Protein AF-A0A0B4CLJ1-F1 (afdb_monomer_lite)

Structure (mmCIF, N/CA/C/O backbone):
data_AF-A0A0B4CLJ1-F1
#
_entry.id   AF-A0A0B4CLJ1-F1
#
loop_
_atom_site.group_PDB
_atom_site.id
_atom_site.type_symbol
_atom_site.label_atom_id
_atom_site.label_alt_id
_atom_site.label_comp_id
_atom_site.label_asym_id
_atom_site.label_entity_id
_atom_site.label_seq_id
_atom_site.pdbx_PDB_ins_code
_atom_site.Cartn_x
_atom_site.Cartn_y
_atom_site.Cartn_z
_atom_site.occupancy
_atom_site.B_iso_or_equiv
_atom_site.auth_seq_id
_atom_site.auth_comp_id
_atom_site.auth_asym_id
_atom_site.auth_atom_id
_atom_site.pdbx_PDB_model_num
ATOM 1 N N . MET A 1 1 ? -60.769 -20.841 9.795 1.00 42.25 1 MET A N 1
ATOM 2 C CA . MET A 1 1 ? -59.474 -21.548 9.851 1.00 42.25 1 MET A CA 1
ATOM 3 C C . MET A 1 1 ? -58.736 -21.307 8.543 1.00 42.25 1 MET A C 1
ATOM 5 O O . MET A 1 1 ? -59.134 -21.869 7.535 1.00 42.25 1 MET A O 1
ATOM 9 N N . ASN A 1 2 ? -57.764 -20.391 8.544 1.00 30.62 2 ASN A N 1
ATOM 10 C CA . ASN A 1 2 ? -56.508 -20.487 7.789 1.00 30.62 2 ASN A CA 1
ATOM 11 C C . ASN A 1 2 ? -55.666 -19.238 8.074 1.00 30.62 2 ASN A C 1
ATOM 13 O O . ASN A 1 2 ? -55.914 -18.166 7.531 1.00 30.62 2 ASN A O 1
ATOM 17 N N . ILE A 1 3 ? -54.691 -19.409 8.963 1.00 37.88 3 ILE A N 1
ATOM 18 C CA . ILE A 1 3 ? -53.563 -18.502 9.153 1.00 37.88 3 ILE A CA 1
ATOM 19 C C . ILE A 1 3 ? -52.561 -18.890 8.064 1.00 37.88 3 ILE A C 1
ATOM 21 O O . ILE A 1 3 ? -52.074 -20.020 8.059 1.00 37.88 3 ILE A O 1
ATOM 25 N N . ARG A 1 4 ? -52.295 -17.998 7.107 1.00 36.19 4 ARG A N 1
ATOM 26 C CA . ARG A 1 4 ? -51.156 -18.145 6.194 1.00 36.19 4 ARG A CA 1
ATOM 27 C C . ARG A 1 4 ? -50.000 -17.335 6.759 1.00 36.19 4 ARG A C 1
ATOM 29 O O . ARG A 1 4 ? -50.113 -16.127 6.921 1.00 36.19 4 ARG A O 1
ATOM 36 N N . HIS A 1 5 ? -48.938 -18.064 7.082 1.00 38.47 5 HIS A N 1
ATOM 37 C CA . HIS A 1 5 ? -47.652 -17.572 7.544 1.00 38.47 5 HIS A CA 1
ATOM 38 C C . HIS A 1 5 ? -47.049 -16.556 6.569 1.00 38.47 5 HIS A C 1
ATOM 40 O O . HIS A 1 5 ? -46.831 -16.862 5.397 1.00 38.47 5 HIS A O 1
ATOM 46 N N . GLU A 1 6 ? -46.728 -15.381 7.099 1.00 42.75 6 GLU A N 1
ATOM 47 C CA . GLU A 1 6 ? -45.672 -14.519 6.588 1.00 42.75 6 GLU A CA 1
ATOM 48 C C . GLU A 1 6 ? -44.332 -15.237 6.782 1.00 42.75 6 GLU A C 1
ATOM 50 O O . GLU A 1 6 ? -44.010 -15.688 7.881 1.00 42.75 6 GLU A O 1
ATOM 55 N N . ASN A 1 7 ? -43.552 -15.366 5.714 1.00 45.66 7 ASN A N 1
ATOM 56 C CA . ASN A 1 7 ? -42.135 -15.683 5.820 1.00 45.66 7 ASN A CA 1
ATOM 57 C C . ASN A 1 7 ? -41.410 -14.934 4.700 1.00 45.66 7 ASN A C 1
ATOM 59 O O . ASN A 1 7 ? -41.215 -15.447 3.600 1.00 45.66 7 ASN A O 1
ATOM 63 N N . ALA A 1 8 ? -41.098 -13.667 4.963 1.00 43.38 8 ALA A N 1
ATOM 64 C CA . ALA A 1 8 ? -40.286 -12.835 4.093 1.00 43.38 8 ALA A CA 1
ATOM 65 C C . ALA A 1 8 ? -39.327 -12.004 4.954 1.00 43.38 8 ALA A C 1
ATOM 67 O O . ALA A 1 8 ? -39.757 -11.162 5.736 1.00 43.38 8 ALA A O 1
ATOM 68 N N . GLY A 1 9 ? -38.023 -12.231 4.774 1.00 45.97 9 GLY A N 1
ATOM 69 C CA . GLY A 1 9 ? -37.024 -11.185 4.988 1.00 45.97 9 GLY A CA 1
ATOM 70 C C . GLY A 1 9 ? -36.327 -11.108 6.347 1.00 45.97 9 GLY A C 1
ATOM 71 O O . GLY A 1 9 ? -36.054 -10.002 6.799 1.00 45.97 9 GLY A O 1
ATOM 72 N N . PHE A 1 10 ? -35.949 -12.228 6.969 1.00 42.19 10 PHE A N 1
ATOM 73 C CA . PHE A 1 10 ? -34.826 -12.220 7.920 1.00 42.19 10 PHE A CA 1
ATOM 74 C C . PHE A 1 10 ? -33.551 -12.642 7.180 1.00 42.19 10 PHE A C 1
ATOM 76 O O . PHE A 1 10 ? -33.045 -13.749 7.341 1.00 42.19 10 PHE A O 1
ATOM 83 N N . VAL A 1 11 ? -33.074 -11.776 6.281 1.00 56.59 11 VAL A N 1
ATOM 84 C CA . VAL A 1 11 ? -31.670 -11.840 5.863 1.00 56.59 11 VAL A CA 1
ATOM 85 C C . VAL A 1 11 ? -30.864 -11.460 7.098 1.00 56.59 11 VAL A C 1
ATOM 87 O O . VAL A 1 11 ? -31.115 -10.413 7.700 1.00 56.59 11 VAL A O 1
ATOM 90 N N . ASP A 1 12 ? -29.973 -12.354 7.512 1.00 62.38 12 ASP A N 1
ATOM 91 C CA . ASP A 1 12 ? -29.203 -12.225 8.739 1.00 62.38 12 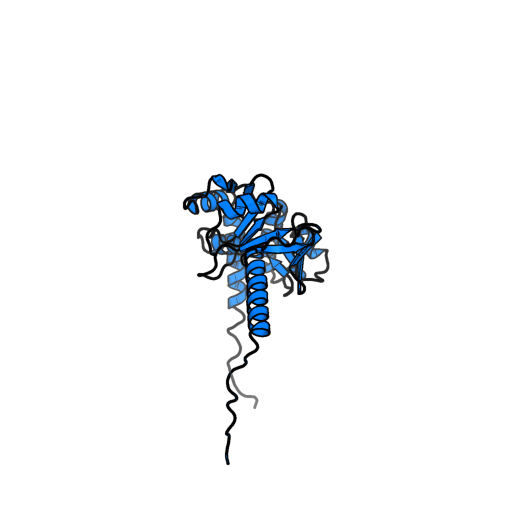ASP A CA 1
ATOM 92 C C . ASP A 1 12 ? -28.313 -10.973 8.688 1.00 62.38 12 ASP A C 1
ATOM 94 O O . ASP A 1 12 ? -27.270 -10.941 8.033 1.00 62.38 12 ASP A O 1
ATOM 98 N N . LYS A 1 13 ? -28.761 -9.898 9.347 1.00 61.56 13 LYS A N 1
ATOM 99 C CA . LYS A 1 13 ? -28.085 -8.589 9.342 1.00 61.56 13 LYS A CA 1
ATOM 100 C C . LYS A 1 13 ? -26.653 -8.681 9.872 1.00 61.56 13 LYS A C 1
ATOM 102 O O . LYS A 1 13 ? -25.814 -7.876 9.481 1.00 61.56 13 LYS A O 1
ATOM 107 N N . THR A 1 14 ? -26.377 -9.657 10.736 1.00 66.81 14 THR A N 1
ATOM 108 C CA . THR A 1 14 ? -25.046 -9.948 11.276 1.00 66.81 14 THR A CA 1
ATOM 109 C C . THR A 1 14 ? -24.092 -10.492 10.219 1.00 66.81 14 THR A C 1
ATOM 111 O O . THR A 1 14 ? -22.989 -9.963 10.096 1.00 66.81 14 THR A O 1
ATOM 114 N N . ALA A 1 15 ? -24.514 -11.462 9.405 1.00 64.38 15 ALA A N 1
ATOM 115 C CA . ALA A 1 15 ? -23.715 -11.953 8.282 1.00 64.38 15 ALA A CA 1
ATOM 116 C C . ALA A 1 15 ? -23.425 -10.842 7.257 1.00 64.38 15 ALA A C 1
ATOM 118 O O . ALA A 1 15 ? -22.280 -10.636 6.864 1.00 64.38 15 ALA A O 1
ATOM 119 N N . GLN A 1 16 ? -24.436 -10.044 6.899 1.00 63.09 16 GLN A N 1
ATOM 120 C CA . GLN A 1 16 ? -24.262 -8.941 5.948 1.00 63.09 16 GLN A CA 1
ATOM 121 C C . GLN A 1 16 ? -23.332 -7.835 6.481 1.00 63.09 16 GLN A C 1
ATOM 123 O O . GLN A 1 16 ? -22.539 -7.271 5.724 1.00 63.09 16 GLN A O 1
ATOM 128 N N . ALA A 1 17 ? -23.405 -7.528 7.780 1.00 67.44 17 ALA A N 1
ATOM 129 C CA . ALA A 1 17 ? -22.489 -6.591 8.422 1.00 67.44 17 ALA A CA 1
ATOM 130 C C . ALA A 1 17 ? -21.047 -7.130 8.438 1.00 67.44 17 ALA A C 1
ATOM 132 O O . ALA A 1 17 ? -20.122 -6.372 8.138 1.00 67.44 17 ALA A O 1
ATOM 133 N N . SER A 1 18 ? -20.855 -8.429 8.705 1.00 74.19 18 SER A N 1
ATOM 134 C CA . SER A 1 18 ? -19.539 -9.086 8.664 1.00 74.19 18 SER A CA 1
ATOM 135 C C . SER A 1 18 ? -18.910 -9.009 7.273 1.00 74.19 18 SER A C 1
ATOM 137 O O . SER A 1 18 ? -17.807 -8.481 7.133 1.00 74.19 18 SER A O 1
ATOM 139 N N . ASP A 1 19 ? -19.652 -9.403 6.234 1.00 78.12 19 ASP A N 1
ATOM 140 C CA . ASP A 1 19 ? -19.199 -9.343 4.839 1.00 78.12 19 ASP A CA 1
ATOM 141 C C . ASP A 1 19 ? -18.822 -7.914 4.420 1.00 78.12 19 ASP A C 1
ATOM 143 O O . ASP A 1 19 ? -17.828 -7.686 3.728 1.00 78.12 19 ASP A O 1
ATOM 147 N N . SER A 1 20 ? -19.611 -6.921 4.845 1.00 80.56 20 SER A N 1
ATOM 148 C CA . SER A 1 20 ? -19.338 -5.514 4.535 1.00 80.56 20 SER A CA 1
ATOM 149 C C . SER A 1 20 ? -18.060 -5.001 5.206 1.00 80.56 20 SER A C 1
ATOM 151 O O . SER A 1 20 ? -17.314 -4.225 4.603 1.00 80.56 20 SER A O 1
ATOM 153 N N . ARG A 1 21 ? -17.771 -5.471 6.425 1.00 81.06 21 ARG A N 1
ATOM 154 C CA . ARG A 1 21 ? -16.561 -5.125 7.172 1.00 81.06 21 ARG A CA 1
ATOM 155 C C . ARG A 1 21 ? -15.333 -5.799 6.575 1.00 81.06 21 ARG A C 1
ATOM 157 O O . ARG A 1 21 ? -14.329 -5.128 6.368 1.00 81.06 21 ARG A O 1
ATOM 164 N N . GLU A 1 22 ? -15.414 -7.083 6.246 1.00 82.25 22 GLU A N 1
ATOM 165 C CA . GLU A 1 22 ? -14.315 -7.821 5.615 1.00 82.25 22 GLU A CA 1
ATOM 166 C C . GLU A 1 22 ? -13.926 -7.220 4.265 1.00 82.25 22 GLU A C 1
ATOM 168 O O . GLU A 1 22 ? -12.743 -6.990 4.018 1.00 82.25 22 GLU A O 1
ATOM 173 N N . ARG A 1 23 ? -14.909 -6.869 3.427 1.00 83.69 23 ARG A N 1
ATOM 174 C CA . ARG A 1 23 ? -14.654 -6.165 2.161 1.00 83.69 23 ARG A CA 1
ATOM 175 C C . ARG A 1 23 ? -13.977 -4.820 2.379 1.00 83.69 23 ARG A C 1
ATOM 177 O O . ARG A 1 23 ? -13.071 -4.468 1.629 1.00 83.69 23 ARG A O 1
ATOM 184 N N . ARG A 1 24 ? -14.397 -4.073 3.404 1.00 84.56 24 ARG A N 1
ATOM 185 C CA . ARG A 1 24 ? -13.776 -2.790 3.747 1.00 84.56 24 ARG A CA 1
ATOM 186 C C . ARG A 1 24 ? -12.323 -2.971 4.176 1.00 84.56 24 ARG A C 1
ATOM 188 O O . ARG A 1 24 ? -11.473 -2.237 3.690 1.00 84.56 24 ARG A O 1
ATOM 195 N N . VAL A 1 25 ? -12.039 -3.956 5.029 1.00 86.19 25 VAL A N 1
ATOM 196 C CA . VAL A 1 25 ? -10.670 -4.278 5.459 1.00 86.19 25 VAL A CA 1
ATOM 197 C C . VAL A 1 25 ? -9.808 -4.658 4.259 1.00 86.19 25 VAL A C 1
ATOM 199 O O . VAL A 1 25 ? -8.759 -4.056 4.062 1.00 86.19 25 VAL A O 1
ATOM 202 N N . SER A 1 26 ? -10.272 -5.588 3.420 1.00 85.69 26 SER A N 1
ATOM 203 C CA . SER A 1 26 ? -9.550 -6.004 2.214 1.00 85.69 26 SER A CA 1
ATOM 204 C C . SER A 1 26 ? -9.267 -4.825 1.280 1.00 85.69 26 SER A C 1
ATOM 206 O O . SER A 1 26 ? -8.130 -4.643 0.847 1.00 85.69 26 SER A O 1
ATOM 208 N N . SER A 1 27 ? -10.272 -3.981 1.024 1.00 88.00 27 SER A N 1
ATOM 209 C CA . SER A 1 27 ? -10.116 -2.793 0.182 1.00 88.00 27 SER A CA 1
ATOM 210 C C . SER A 1 27 ? -9.131 -1.792 0.781 1.00 88.00 27 SER A C 1
ATOM 212 O O . SER A 1 27 ? -8.309 -1.253 0.047 1.00 88.00 27 SER A O 1
ATOM 214 N N . ALA A 1 28 ? -9.193 -1.546 2.093 1.00 89.69 28 ALA A N 1
ATOM 215 C CA . ALA A 1 28 ? -8.301 -0.609 2.767 1.00 89.69 28 ALA A CA 1
ATOM 216 C C . ALA A 1 28 ? -6.850 -1.105 2.745 1.00 89.69 28 ALA A C 1
ATOM 218 O O . ALA A 1 28 ? -5.948 -0.340 2.420 1.00 89.69 28 ALA A O 1
ATOM 219 N N . VAL A 1 29 ? -6.630 -2.393 3.015 1.00 87.56 29 VAL A N 1
ATOM 220 C CA . VAL A 1 29 ? -5.312 -3.034 2.928 1.00 87.56 29 VAL A CA 1
ATOM 221 C C . VAL A 1 29 ? -4.753 -2.951 1.516 1.00 87.56 29 VAL A C 1
ATOM 223 O O . VAL A 1 29 ? -3.616 -2.527 1.334 1.00 87.56 29 VAL A O 1
ATOM 226 N N . PHE A 1 30 ? -5.543 -3.332 0.510 1.00 88.62 30 PHE A N 1
ATOM 227 C CA . PHE A 1 30 ? -5.100 -3.310 -0.880 1.00 88.62 30 PHE A CA 1
ATOM 228 C C . PHE A 1 30 ? -4.756 -1.889 -1.332 1.00 88.62 30 PHE A C 1
ATOM 230 O O . PHE A 1 30 ? -3.694 -1.660 -1.914 1.00 88.62 30 PHE A O 1
ATOM 237 N N . GLN A 1 31 ? -5.626 -0.924 -1.023 1.00 91.50 31 GLN A N 1
ATOM 238 C CA . GLN A 1 31 ? -5.400 0.481 -1.339 1.00 91.50 31 GLN A CA 1
ATOM 239 C C . GLN A 1 31 ? -4.175 1.034 -0.619 1.00 91.50 31 GLN A C 1
ATOM 241 O O . GLN A 1 31 ? -3.388 1.761 -1.220 1.00 91.50 31 GLN A O 1
ATOM 246 N N . TRP A 1 32 ? -3.978 0.685 0.649 1.00 90.12 32 TRP A N 1
ATOM 247 C CA . TRP A 1 32 ? -2.795 1.105 1.382 1.00 90.12 32 TRP A CA 1
ATOM 248 C C . TRP A 1 32 ? -1.518 0.496 0.792 1.00 90.12 32 TRP A C 1
ATOM 250 O O . TRP A 1 32 ? -0.571 1.225 0.498 1.00 90.12 32 TRP A O 1
ATOM 260 N N . ALA A 1 33 ? -1.505 -0.810 0.524 1.00 87.75 33 ALA A N 1
ATOM 261 C CA . ALA A 1 33 ? -0.341 -1.510 -0.010 1.00 87.75 33 ALA A CA 1
ATOM 262 C C . ALA A 1 33 ? 0.058 -1.002 -1.404 1.00 87.75 33 ALA A C 1
ATOM 264 O O . ALA A 1 33 ? 1.232 -0.742 -1.664 1.00 87.75 33 ALA A O 1
ATOM 265 N N . THR A 1 34 ? -0.912 -0.794 -2.296 1.00 86.25 34 THR A N 1
ATOM 266 C CA . THR A 1 34 ? -0.652 -0.468 -3.713 1.00 86.25 34 THR A CA 1
ATOM 267 C C . THR A 1 34 ? -0.730 1.026 -4.034 1.00 86.25 34 THR A C 1
ATOM 269 O O . THR A 1 34 ? -0.150 1.474 -5.020 1.00 86.25 34 THR A O 1
ATOM 272 N N . GLY A 1 35 ? -1.452 1.803 -3.225 1.00 87.06 35 GLY A N 1
ATOM 273 C CA . GLY A 1 35 ? -1.817 3.192 -3.514 1.00 87.06 35 GLY A CA 1
ATOM 274 C C . GLY A 1 35 ? -2.947 3.339 -4.541 1.00 87.06 35 GLY A C 1
ATOM 275 O O . GLY A 1 35 ? -3.357 4.464 -4.842 1.00 87.06 35 GLY A O 1
ATOM 276 N N . ILE A 1 36 ? -3.479 2.230 -5.066 1.00 86.56 36 ILE A N 1
ATOM 277 C CA . ILE A 1 36 ? -4.616 2.218 -5.990 1.00 86.56 36 ILE A CA 1
ATOM 278 C C . ILE A 1 36 ? -5.905 2.336 -5.183 1.00 86.56 36 ILE A C 1
ATOM 280 O O . ILE A 1 36 ? -6.197 1.492 -4.340 1.00 86.56 36 ILE A O 1
ATOM 284 N N . ALA A 1 37 ? -6.708 3.356 -5.478 1.00 86.50 37 ALA A N 1
ATOM 285 C CA . ALA A 1 37 ? -8.002 3.555 -4.840 1.00 86.50 37 ALA A CA 1
ATOM 286 C C . ALA A 1 37 ? -9.154 3.477 -5.847 1.00 86.50 37 ALA A C 1
ATOM 288 O O . ALA A 1 37 ? -9.023 3.962 -6.975 1.00 86.50 37 ALA A O 1
ATOM 289 N N . PRO A 1 38 ? -10.315 2.938 -5.437 1.00 79.81 38 PRO A N 1
ATOM 290 C CA . PRO A 1 38 ? -11.572 3.185 -6.128 1.00 79.81 38 PRO A CA 1
ATOM 291 C C . PRO A 1 38 ? -11.863 4.689 -6.206 1.00 79.81 38 PRO A C 1
ATOM 293 O O . PRO A 1 38 ? -11.587 5.425 -5.263 1.00 79.81 38 PRO A O 1
ATOM 296 N N . ALA A 1 39 ? -12.516 5.139 -7.280 1.00 73.94 39 ALA A N 1
ATOM 297 C CA . ALA A 1 39 ? -12.808 6.561 -7.506 1.00 73.94 39 ALA A CA 1
ATOM 298 C C . ALA A 1 39 ? -13.614 7.247 -6.379 1.00 73.94 39 ALA A C 1
ATOM 300 O O . ALA A 1 39 ? -13.577 8.467 -6.257 1.00 73.94 39 ALA A O 1
ATOM 301 N N . SER A 1 40 ? -14.358 6.482 -5.574 1.00 74.31 40 SER A N 1
ATOM 302 C CA . SER A 1 40 ? -15.174 6.984 -4.461 1.00 74.31 40 SER A CA 1
ATOM 303 C C . SER A 1 40 ? -14.588 6.699 -3.075 1.00 74.31 40 SER A C 1
ATOM 305 O O . SER A 1 40 ? -15.274 6.929 -2.080 1.00 74.31 40 SER A O 1
ATOM 307 N N . ALA A 1 41 ? -13.390 6.120 -2.987 1.00 81.62 41 ALA A N 1
ATOM 308 C CA . ALA A 1 41 ? -12.767 5.811 -1.707 1.00 81.62 41 ALA A CA 1
ATOM 309 C C . ALA A 1 41 ? -12.031 7.039 -1.156 1.00 81.62 41 ALA A C 1
ATOM 311 O O . ALA A 1 41 ? -11.354 7.751 -1.898 1.00 81.62 41 ALA A O 1
ATOM 312 N N . GLY A 1 42 ? -12.144 7.267 0.156 1.00 87.31 42 GLY A N 1
ATOM 313 C CA . GLY A 1 42 ? -11.236 8.170 0.859 1.00 87.31 42 GLY A CA 1
ATOM 314 C C . GLY A 1 42 ? -9.829 7.579 0.943 1.00 87.31 42 GLY A C 1
ATOM 315 O O . GLY A 1 42 ? -9.558 6.488 0.437 1.00 87.31 42 GLY A O 1
ATOM 316 N N . ARG A 1 43 ? -8.910 8.291 1.589 1.00 89.81 43 ARG A N 1
ATOM 317 C CA . ARG A 1 43 ? -7.517 7.857 1.736 1.00 89.81 43 ARG A CA 1
ATOM 318 C C . ARG A 1 43 ? -7.418 6.724 2.748 1.00 89.81 43 ARG A C 1
ATOM 320 O O . ARG A 1 43 ? -8.221 6.652 3.675 1.00 89.81 43 ARG A O 1
ATOM 327 N N . VAL A 1 44 ? -6.381 5.898 2.629 1.00 92.31 44 VAL A N 1
ATOM 328 C CA . VAL A 1 44 ? -5.991 4.992 3.718 1.00 92.31 44 VAL A CA 1
ATOM 329 C C . VAL A 1 44 ? -4.732 5.509 4.398 1.00 92.31 44 VAL A C 1
ATOM 331 O O . VAL A 1 44 ? -3.687 5.660 3.768 1.00 92.31 44 VAL A O 1
ATOM 334 N N . VAL A 1 45 ? -4.838 5.800 5.687 1.00 91.69 45 VAL A N 1
ATOM 335 C CA . VAL A 1 45 ? -3.777 6.392 6.496 1.00 91.69 45 VAL A CA 1
ATOM 336 C C . VAL A 1 45 ? -3.258 5.344 7.474 1.00 91.69 45 VAL A C 1
ATOM 338 O O . VAL A 1 45 ? -3.979 4.940 8.381 1.00 91.69 45 VAL A O 1
ATOM 341 N N . LEU A 1 46 ? -2.016 4.899 7.304 1.00 92.19 46 LEU A N 1
ATOM 342 C CA . LEU A 1 46 ? -1.327 4.088 8.304 1.00 92.19 46 LEU A CA 1
ATOM 343 C C . LEU A 1 46 ? -0.715 5.002 9.361 1.00 92.19 46 LEU A C 1
ATOM 345 O O . LEU A 1 46 ? 0.154 5.814 9.059 1.00 92.19 46 LEU A O 1
ATOM 349 N N . CYS A 1 47 ? -1.142 4.854 10.603 1.00 91.50 47 CYS A N 1
ATOM 350 C CA . CYS A 1 47 ? -0.534 5.509 11.748 1.00 91.50 47 CYS A CA 1
ATOM 351 C C . CYS A 1 47 ? 0.494 4.544 12.341 1.00 91.50 47 CYS A C 1
ATOM 353 O O . CYS A 1 47 ? 0.113 3.498 12.853 1.00 91.50 47 CYS A O 1
ATOM 355 N N . ALA A 1 48 ? 1.786 4.875 12.279 1.00 86.31 48 ALA A N 1
ATOM 356 C CA . ALA A 1 48 ? 2.847 4.015 12.813 1.00 86.31 48 ALA A CA 1
ATOM 357 C C . ALA A 1 48 ? 2.718 3.814 14.333 1.00 86.31 48 ALA A C 1
ATOM 359 O O . ALA A 1 48 ? 3.153 2.806 14.879 1.00 86.31 48 ALA A O 1
ATOM 360 N N . THR A 1 49 ? 2.088 4.771 15.016 1.00 84.81 49 THR A N 1
ATOM 361 C CA . THR A 1 49 ? 1.774 4.707 16.443 1.00 84.81 49 THR A CA 1
ATOM 362 C C . THR A 1 49 ? 0.350 5.188 16.707 1.00 84.81 49 THR A C 1
ATOM 364 O O . THR A 1 49 ? -0.295 5.807 15.859 1.00 84.81 49 THR A O 1
ATOM 367 N N . GLN A 1 50 ? -0.132 4.941 17.924 1.00 82.31 50 GLN A N 1
ATOM 368 C CA . GLN A 1 50 ? -1.396 5.498 18.412 1.00 82.31 50 GLN A CA 1
ATOM 369 C C . GLN A 1 50 ? -1.382 7.031 18.470 1.00 82.31 50 GLN A C 1
ATOM 371 O O . GLN A 1 50 ? -2.383 7.659 18.136 1.00 82.31 50 GLN A O 1
ATOM 376 N N . ASP A 1 51 ? -0.247 7.652 18.795 1.00 81.75 51 ASP A N 1
ATOM 377 C CA . ASP A 1 51 ? -0.121 9.117 18.767 1.00 81.75 51 ASP A CA 1
ATOM 378 C C . ASP A 1 51 ? -0.325 9.665 17.345 1.00 81.75 51 ASP A C 1
ATOM 380 O O . ASP A 1 51 ? -0.994 10.683 17.146 1.00 81.75 51 ASP A O 1
ATOM 384 N N . GLY A 1 52 ? 0.130 8.914 16.337 1.00 83.00 52 GLY A N 1
ATOM 385 C CA . GLY A 1 52 ? -0.128 9.202 14.929 1.00 83.00 52 GLY A CA 1
ATOM 386 C C . GLY A 1 52 ? -1.617 9.211 14.555 1.00 83.00 52 GLY A C 1
ATOM 387 O O . GLY A 1 52 ? -1.993 9.916 13.618 1.00 83.00 52 GLY A O 1
ATOM 388 N N . LEU A 1 53 ? -2.491 8.494 15.281 1.00 84.94 53 LEU A N 1
ATOM 389 C CA . LEU A 1 53 ? -3.943 8.536 15.049 1.00 84.94 53 LEU A CA 1
ATOM 390 C C . LEU A 1 53 ? -4.528 9.899 15.417 1.00 84.94 53 LEU A C 1
ATOM 392 O O . LEU A 1 53 ? -5.393 10.392 14.697 1.00 84.94 53 LEU A O 1
ATOM 396 N N . THR A 1 54 ? -4.053 10.527 16.493 1.00 83.50 54 THR A N 1
ATOM 397 C CA . THR A 1 54 ? -4.517 11.866 16.888 1.00 83.50 54 THR A CA 1
ATOM 398 C C . THR A 1 54 ? -4.256 12.861 15.759 1.00 83.50 54 THR A C 1
ATOM 400 O O . THR A 1 54 ? -5.177 13.525 15.288 1.00 83.50 54 THR A O 1
ATOM 403 N N . HIS A 1 55 ? -3.033 12.857 15.231 1.00 81.81 55 HIS A N 1
ATOM 404 C CA . HIS A 1 55 ? -2.648 13.662 14.072 1.00 81.81 55 HIS A CA 1
ATOM 405 C C . HIS A 1 55 ? -3.420 13.291 12.797 1.00 81.81 55 HIS A C 1
ATOM 407 O O . HIS A 1 55 ? -3.829 14.161 12.029 1.00 81.81 55 HIS A O 1
ATOM 413 N N . GLY A 1 56 ? -3.656 11.998 12.567 1.00 78.31 56 GLY A N 1
ATOM 414 C CA . GLY A 1 56 ? -4.423 11.516 11.421 1.00 78.31 56 GLY A CA 1
ATOM 415 C C . GLY A 1 56 ? -5.884 11.963 11.447 1.00 78.31 56 GLY A C 1
ATOM 416 O O . GLY A 1 56 ? -6.423 12.345 10.412 1.00 78.31 56 GLY A O 1
ATOM 417 N N . LEU A 1 57 ? -6.523 11.963 12.617 1.00 81.38 57 LEU A N 1
ATOM 418 C CA . LEU A 1 57 ? -7.909 12.408 12.773 1.00 81.38 57 LEU A CA 1
ATOM 419 C C . LEU A 1 57 ? -8.064 13.922 12.576 1.00 81.38 57 LEU A C 1
ATOM 421 O O . LEU A 1 57 ? -9.111 14.346 12.097 1.00 81.38 57 LEU A O 1
ATOM 425 N N . GLU A 1 58 ? -7.039 14.719 12.886 1.00 76.44 58 GLU A N 1
ATOM 426 C CA . GLU A 1 58 ? -7.003 16.161 12.590 1.00 76.44 58 GLU A CA 1
ATOM 427 C C . GLU A 1 58 ? -6.882 16.450 11.082 1.00 76.44 58 GLU A C 1
ATOM 429 O O . GLU A 1 58 ? -7.415 17.444 10.591 1.00 76.44 58 GLU A O 1
ATOM 434 N N . LEU A 1 59 ? -6.204 15.569 10.338 1.00 71.62 59 LEU A N 1
ATOM 435 C CA . LEU A 1 59 ? -6.056 15.628 8.877 1.00 71.62 59 LEU A CA 1
ATOM 436 C C . LEU A 1 59 ? -7.285 15.073 8.128 1.00 71.62 59 LEU A C 1
ATOM 438 O O . LEU A 1 59 ? -7.540 15.420 6.968 1.00 71.62 59 LEU A O 1
ATOM 442 N N . GLY A 1 60 ? -7.958 14.109 8.753 1.00 67.19 60 GLY A N 1
ATOM 443 C CA . GLY A 1 60 ? -8.891 13.194 8.118 1.00 67.19 60 GLY A CA 1
ATOM 444 C C . GLY A 1 60 ? -10.174 13.855 7.641 1.00 67.19 60 GLY A C 1
ATOM 445 O O . GLY A 1 60 ? -10.821 14.598 8.373 1.00 67.19 60 GLY A O 1
ATOM 446 N N . ASN A 1 61 ? -10.593 13.513 6.427 1.00 72.44 61 ASN A N 1
ATOM 447 C CA . ASN A 1 61 ? -11.979 13.709 6.019 1.00 72.44 61 ASN A CA 1
ATOM 448 C C . ASN A 1 61 ? -12.838 12.528 6.524 1.00 72.44 61 ASN A C 1
ATOM 450 O O . ASN A 1 61 ? -12.324 11.480 6.925 1.00 72.44 61 ASN A O 1
ATOM 454 N N . ASP A 1 62 ? -14.164 12.660 6.480 1.00 79.38 62 ASP A N 1
ATOM 455 C CA . ASP A 1 62 ? -15.076 11.612 6.967 1.00 79.38 62 ASP A CA 1
ATOM 456 C C . ASP A 1 62 ? -15.056 10.309 6.158 1.00 79.38 62 ASP A C 1
ATOM 458 O O . ASP A 1 62 ? -15.625 9.307 6.590 1.00 79.38 62 ASP A O 1
ATOM 462 N N . THR A 1 63 ? -14.359 10.298 5.022 1.00 84.31 63 THR A N 1
ATOM 463 C CA . THR A 1 63 ? -14.219 9.132 4.146 1.00 84.31 63 THR A CA 1
ATOM 464 C C . THR A 1 63 ? -12.888 8.396 4.299 1.00 84.31 63 THR A C 1
ATOM 466 O O . THR A 1 63 ? -12.754 7.291 3.773 1.00 84.31 63 THR A O 1
ATOM 469 N N . ASP A 1 64 ? -11.911 8.972 5.007 1.00 88.56 64 ASP A N 1
ATOM 470 C CA . ASP A 1 64 ? -10.600 8.357 5.205 1.00 88.56 64 ASP A CA 1
ATOM 471 C C . ASP A 1 64 ? -10.689 7.173 6.175 1.00 88.56 64 ASP A C 1
ATOM 473 O O . ASP A 1 64 ? -11.428 7.200 7.160 1.00 88.56 64 ASP A O 1
ATOM 477 N N . THR A 1 65 ? -9.903 6.135 5.901 1.00 91.38 65 THR A N 1
ATOM 478 C CA . THR A 1 65 ? -9.751 4.953 6.753 1.00 91.38 65 THR A CA 1
ATOM 479 C C . THR A 1 65 ? -8.373 4.955 7.402 1.00 91.38 65 THR A C 1
ATOM 481 O O . THR A 1 65 ? -7.376 5.224 6.739 1.00 91.38 65 THR A O 1
ATOM 484 N N . PHE A 1 66 ? -8.301 4.622 8.687 1.00 91.38 66 PHE A N 1
ATOM 485 C CA . PHE A 1 66 ? -7.067 4.618 9.468 1.00 91.38 66 PHE A CA 1
ATOM 486 C C . PHE A 1 66 ? -6.665 3.189 9.819 1.00 91.38 66 PHE A C 1
ATOM 488 O O . PHE A 1 66 ? -7.496 2.434 10.317 1.00 91.38 66 PHE A O 1
ATOM 495 N N . LEU A 1 67 ? -5.407 2.824 9.586 1.00 92.12 67 LEU A N 1
ATOM 496 C CA . LEU A 1 67 ? -4.788 1.604 10.104 1.00 92.12 67 LEU A CA 1
ATOM 497 C C . LEU A 1 67 ? -3.939 1.993 11.316 1.00 92.12 67 LEU A C 1
ATOM 499 O O . LEU A 1 67 ? -3.076 2.860 11.190 1.00 92.12 67 LEU A O 1
ATOM 503 N N . VAL A 1 68 ? -4.184 1.393 12.481 1.00 91.62 68 VAL A N 1
ATOM 504 C CA . VAL A 1 68 ? -3.530 1.800 13.738 1.00 91.62 68 VAL A CA 1
ATOM 505 C C . VAL A 1 68 ? -3.128 0.572 14.565 1.00 91.62 68 VAL A C 1
ATOM 507 O O . VAL A 1 68 ? -3.933 -0.353 14.670 1.00 91.62 68 VAL A O 1
ATOM 510 N N . PRO A 1 69 ? -1.940 0.541 15.195 1.00 90.69 69 PRO A N 1
ATOM 511 C CA . PRO A 1 69 ? -1.542 -0.558 16.067 1.00 90.69 69 PRO A CA 1
ATOM 512 C C . PRO A 1 69 ? -2.554 -0.797 17.190 1.00 90.69 69 PRO A C 1
ATOM 514 O O . PRO A 1 69 ? -3.032 0.147 17.805 1.00 90.69 69 PRO A O 1
ATOM 517 N N . SER A 1 70 ? -2.882 -2.042 17.495 1.00 87.25 70 SER A N 1
ATOM 518 C CA . SER A 1 70 ? -3.757 -2.429 18.599 1.00 87.25 70 SER A CA 1
ATOM 519 C C . SER A 1 70 ? -3.086 -2.132 19.944 1.00 87.25 70 SER A C 1
ATOM 521 O O . SER A 1 70 ? -1.896 -2.386 20.128 1.00 87.25 70 SER A O 1
ATOM 523 N N . LEU A 1 71 ? -3.841 -1.599 20.908 1.00 72.00 71 LEU A N 1
ATOM 524 C CA . LEU A 1 71 ? -3.371 -1.462 22.288 1.00 72.00 71 LEU A CA 1
ATOM 525 C C . LEU A 1 71 ? -3.824 -2.685 23.080 1.00 72.00 71 LEU A C 1
ATOM 527 O O . LEU A 1 71 ? -5.022 -2.861 23.294 1.00 72.00 71 LEU A O 1
ATOM 531 N N . ALA A 1 72 ? -2.868 -3.478 23.565 1.00 59.78 72 ALA A N 1
ATOM 532 C CA . ALA A 1 72 ? -3.140 -4.679 24.356 1.00 59.78 72 ALA A CA 1
ATOM 533 C C . ALA A 1 72 ? -3.980 -4.414 25.630 1.00 59.78 72 ALA A C 1
ATOM 535 O O . ALA A 1 72 ? -4.657 -5.324 26.094 1.00 59.78 72 ALA A O 1
ATOM 536 N N . ASP A 1 73 ? -3.995 -3.174 26.146 1.00 54.19 73 ASP A N 1
ATOM 537 C CA . ASP A 1 73 ? -4.583 -2.827 27.452 1.00 54.19 73 ASP A CA 1
ATOM 538 C C . ASP A 1 73 ? -5.518 -1.599 27.449 1.00 54.19 73 ASP A C 1
ATOM 540 O O . ASP A 1 73 ? -5.860 -1.070 28.511 1.00 54.19 73 ASP A O 1
ATOM 544 N N . SER A 1 74 ? -5.953 -1.104 26.285 1.00 51.44 74 SER A N 1
ATOM 545 C CA . SER A 1 74 ? -6.874 0.041 26.278 1.00 51.44 74 SER A CA 1
ATOM 546 C C . SER A 1 74 ? -8.299 -0.424 26.608 1.00 51.44 74 SER A C 1
ATOM 548 O O . SER A 1 74 ? -8.802 -1.339 25.944 1.00 51.44 74 SER A O 1
ATOM 550 N N . PRO A 1 75 ? -8.990 0.172 27.606 1.00 46.19 75 PRO A N 1
ATOM 551 C CA . PRO A 1 75 ? -10.405 -0.112 27.819 1.00 46.19 75 PRO A CA 1
ATOM 552 C C . PRO A 1 75 ? -11.151 0.163 26.517 1.00 46.19 75 PRO A C 1
ATOM 554 O O . PRO A 1 75 ? -10.738 1.051 25.773 1.00 46.19 75 PRO A O 1
ATOM 557 N N . ALA A 1 76 ? -12.225 -0.596 26.261 1.00 50.25 76 ALA A N 1
ATOM 558 C CA . ALA A 1 76 ? -13.050 -0.561 25.051 1.00 50.25 76 ALA A CA 1
ATOM 559 C C . ALA A 1 76 ? -13.600 0.847 24.751 1.00 50.25 76 ALA A C 1
ATOM 561 O O . ALA A 1 76 ? -14.778 1.153 24.926 1.00 50.25 76 ALA A O 1
ATOM 562 N N . THR A 1 77 ? -12.718 1.724 24.304 1.00 53.91 77 THR A N 1
ATOM 563 C CA . THR A 1 77 ? -13.026 3.020 23.748 1.00 53.91 77 THR A CA 1
ATOM 564 C C . THR A 1 77 ? -13.649 2.691 22.412 1.00 53.91 77 THR A C 1
ATOM 566 O O . THR A 1 77 ? -13.103 1.897 21.647 1.00 53.91 77 THR A O 1
ATOM 569 N N . THR A 1 78 ? -14.845 3.215 22.166 1.00 59.59 78 THR A N 1
ATOM 570 C CA . THR A 1 78 ? -15.534 2.985 20.899 1.00 59.59 78 THR A CA 1
ATOM 571 C C . THR A 1 78 ? -14.692 3.613 19.796 1.00 59.59 78 THR A C 1
ATOM 573 O O . THR A 1 78 ? -14.725 4.824 19.591 1.00 59.59 78 THR A O 1
ATOM 576 N N . VAL A 1 79 ? -13.876 2.792 19.140 1.00 67.44 79 VAL A N 1
ATOM 577 C CA . VAL A 1 79 ? -13.046 3.219 18.023 1.00 67.44 79 VAL A CA 1
ATOM 578 C C . VAL A 1 79 ? -13.990 3.486 16.844 1.00 67.44 79 VAL A C 1
ATOM 580 O O . VAL A 1 79 ? -14.878 2.663 16.596 1.00 67.44 79 VAL A O 1
ATOM 583 N N . PRO A 1 80 ? -13.878 4.627 16.140 1.00 75.50 80 PRO A N 1
ATOM 584 C CA . PRO A 1 80 ? -14.739 4.906 14.995 1.00 75.50 80 PRO A CA 1
ATOM 585 C C . PRO A 1 80 ? -14.687 3.784 13.947 1.00 75.50 80 PRO A C 1
ATOM 587 O O . PRO A 1 80 ? -13.633 3.203 13.721 1.00 75.50 80 PRO A O 1
ATOM 590 N N . ASP A 1 81 ? -15.791 3.541 13.232 1.00 79.81 81 ASP A N 1
ATOM 591 C CA . ASP A 1 81 ? -15.908 2.486 12.195 1.00 79.81 81 ASP A CA 1
ATOM 592 C C . ASP A 1 81 ? -14.927 2.657 11.009 1.00 79.81 81 ASP A C 1
ATOM 594 O O . ASP A 1 81 ? -14.742 1.765 10.180 1.00 79.81 81 ASP A O 1
ATOM 598 N N . ARG A 1 82 ? -14.284 3.827 10.922 1.00 85.56 82 ARG A N 1
ATOM 599 C CA . ARG A 1 82 ? -13.224 4.151 9.959 1.00 85.56 82 ARG A CA 1
ATOM 600 C C . ARG A 1 82 ? -11.812 3.810 10.444 1.00 85.56 82 ARG A C 1
ATOM 602 O O . ARG A 1 82 ? -10.857 4.042 9.717 1.00 85.56 82 ARG A O 1
ATOM 609 N N . VAL A 1 83 ? -11.657 3.307 11.664 1.00 89.25 83 VAL A N 1
ATOM 610 C CA . VAL A 1 83 ? -10.365 2.919 12.232 1.00 89.25 83 VAL A CA 1
ATOM 611 C C . VAL A 1 83 ? -10.305 1.400 12.307 1.00 89.25 83 VAL A C 1
ATOM 613 O O . VAL A 1 83 ? -11.132 0.747 12.944 1.00 89.25 83 VAL A O 1
ATOM 616 N N . LEU A 1 84 ? -9.307 0.836 11.646 1.00 89.69 84 LEU A N 1
ATOM 617 C CA . LEU A 1 84 ? -8.980 -0.576 11.666 1.00 89.69 84 LEU A CA 1
ATOM 618 C C . LEU A 1 84 ? -7.727 -0.751 12.518 1.00 89.69 84 LEU A C 1
ATOM 620 O O . LEU A 1 84 ? -6.694 -0.136 12.261 1.00 89.69 84 LEU A O 1
ATOM 624 N N . THR A 1 85 ? -7.826 -1.592 13.540 1.00 90.75 85 THR A N 1
ATOM 625 C CA . THR A 1 85 ? -6.683 -1.914 14.391 1.00 90.75 85 THR A CA 1
ATOM 626 C C . THR A 1 85 ? -5.918 -3.110 13.844 1.00 90.75 85 THR A C 1
ATOM 628 O O . THR A 1 85 ? -6.533 -4.033 13.297 1.00 90.75 85 THR A O 1
ATOM 631 N N . PHE A 1 86 ? -4.603 -3.122 14.036 1.00 91.19 86 PHE A N 1
ATOM 632 C CA . PHE A 1 86 ? -3.753 -4.252 13.674 1.00 91.19 86 PHE A CA 1
ATOM 633 C C . PHE A 1 86 ? -2.781 -4.640 14.784 1.00 91.19 86 PHE A C 1
ATOM 635 O O . PHE A 1 86 ? -2.312 -3.782 15.519 1.00 91.19 86 PHE A O 1
ATOM 642 N N . ASP A 1 87 ? -2.453 -5.920 14.892 1.00 91.81 87 ASP A N 1
ATOM 643 C CA . ASP A 1 87 ? -1.389 -6.417 15.766 1.00 91.81 87 ASP A CA 1
ATOM 644 C C . ASP A 1 87 ? -0.094 -6.632 14.962 1.00 91.81 87 ASP A C 1
ATOM 646 O O . ASP A 1 87 ? -0.133 -6.870 13.752 1.00 91.81 87 ASP A O 1
ATOM 650 N N . GLY A 1 88 ? 1.056 -6.598 15.638 1.00 91.56 88 GLY A N 1
ATOM 651 C CA . GLY A 1 88 ? 2.373 -6.760 15.012 1.00 91.56 88 GLY A CA 1
ATOM 652 C C . GLY A 1 88 ? 3.029 -5.437 14.613 1.00 91.56 88 GLY A C 1
ATOM 653 O O . GLY A 1 88 ? 2.734 -4.393 15.195 1.00 91.56 88 GLY A O 1
ATOM 654 N N . GLN A 1 89 ? 3.944 -5.507 13.648 1.00 89.25 89 GLN A N 1
ATOM 655 C CA . GLN A 1 89 ? 4.734 -4.382 13.135 1.00 89.25 89 GLN A CA 1
ATOM 656 C C . GLN A 1 89 ? 4.593 -4.295 11.612 1.00 89.25 89 GLN A C 1
ATOM 658 O O . GLN A 1 89 ? 4.119 -5.243 10.981 1.00 89.25 89 GLN A O 1
ATOM 663 N N . PHE A 1 9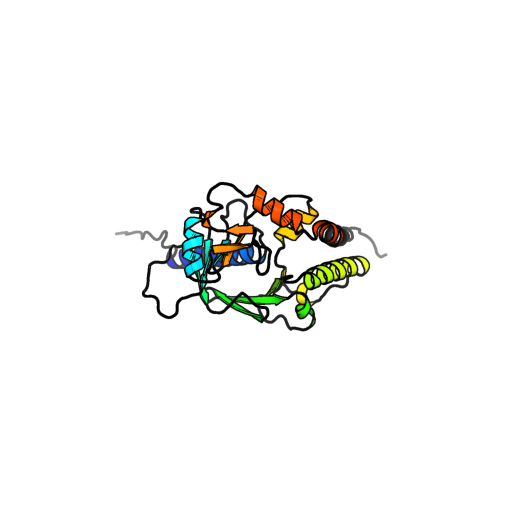0 ? 4.927 -3.144 11.028 1.00 88.44 90 PHE A N 1
ATOM 664 C CA . PHE A 1 90 ? 4.874 -2.952 9.575 1.00 88.44 90 PHE A CA 1
ATOM 665 C C . PHE A 1 90 ? 5.757 -1.783 9.123 1.00 88.44 90 PHE A C 1
ATOM 667 O O . PHE A 1 90 ? 5.341 -0.932 8.330 1.00 88.44 90 PHE A O 1
ATOM 674 N N . ASP A 1 91 ? 6.954 -1.705 9.690 1.00 85.19 91 ASP A N 1
ATOM 675 C CA . ASP A 1 91 ? 7.912 -0.628 9.469 1.00 85.19 91 ASP A CA 1
ATOM 676 C C . ASP A 1 91 ? 9.210 -1.115 8.818 1.00 85.19 91 ASP A C 1
ATOM 678 O O . ASP A 1 91 ? 9.748 -0.410 7.959 1.00 85.19 91 ASP A O 1
ATOM 682 N N . ASP A 1 92 ? 9.636 -2.340 9.121 1.00 89.38 92 ASP A N 1
ATOM 683 C CA . ASP A 1 92 ? 10.859 -2.951 8.616 1.00 89.38 92 ASP A CA 1
ATOM 684 C C . ASP A 1 92 ? 10.596 -4.217 7.767 1.00 89.38 92 ASP A C 1
ATOM 686 O O . ASP A 1 92 ? 9.608 -4.932 7.950 1.00 89.38 92 ASP A O 1
ATOM 690 N N . PRO A 1 93 ? 11.473 -4.547 6.797 1.00 91.38 93 PRO A N 1
ATOM 691 C CA . PRO A 1 93 ? 11.380 -5.802 6.051 1.00 91.38 93 PRO A CA 1
ATOM 692 C C . PRO A 1 93 ? 11.378 -7.042 6.954 1.00 91.38 93 PRO A C 1
ATOM 694 O O . PRO A 1 93 ? 12.245 -7.202 7.811 1.00 91.38 93 PRO A O 1
ATOM 697 N N . GLY A 1 94 ? 10.461 -7.966 6.681 1.00 92.06 94 GLY A N 1
ATOM 698 C CA . GLY A 1 94 ? 10.191 -9.158 7.484 1.00 92.06 94 GLY A CA 1
ATOM 699 C C . GLY A 1 94 ? 9.105 -8.948 8.539 1.00 92.06 94 GLY A C 1
ATOM 700 O O . GLY A 1 94 ? 8.643 -9.926 9.131 1.00 92.06 94 GLY A O 1
ATOM 701 N N . ASP A 1 95 ? 8.669 -7.706 8.760 1.00 93.06 95 ASP A N 1
ATOM 702 C CA . ASP A 1 95 ? 7.562 -7.418 9.657 1.00 93.06 95 ASP A CA 1
ATOM 703 C C . ASP A 1 95 ? 6.245 -7.991 9.145 1.00 93.06 95 ASP A C 1
ATOM 705 O O . ASP A 1 95 ? 5.977 -8.062 7.940 1.00 93.06 95 ASP A O 1
ATOM 709 N N . VAL A 1 96 ? 5.391 -8.359 10.100 1.00 93.81 96 VAL A N 1
ATOM 710 C CA . VAL A 1 96 ? 4.075 -8.930 9.836 1.00 93.81 96 VAL A CA 1
ATOM 711 C C . VAL A 1 96 ? 2.999 -8.151 10.582 1.00 93.81 96 VAL A C 1
ATOM 713 O O . VAL A 1 96 ? 3.013 -8.050 11.813 1.00 93.81 96 VAL A O 1
ATOM 716 N N . MET A 1 97 ? 2.021 -7.672 9.816 1.00 92.12 97 MET A N 1
ATOM 717 C CA . MET A 1 97 ? 0.827 -6.988 10.297 1.00 92.12 97 MET A CA 1
ATOM 718 C C . MET A 1 97 ? -0.383 -7.920 10.242 1.00 92.12 97 MET A C 1
ATOM 720 O O . MET A 1 97 ? -0.670 -8.530 9.209 1.00 92.12 97 MET A O 1
ATOM 724 N N . HIS A 1 98 ? -1.138 -7.963 11.339 1.00 92.62 98 HIS A N 1
ATOM 725 C CA . HIS A 1 98 ? -2.353 -8.762 11.476 1.00 92.62 98 HIS A CA 1
ATOM 726 C C . HIS A 1 98 ? -3.573 -7.857 11.642 1.00 92.62 98 HIS A C 1
ATOM 728 O O . HIS A 1 98 ? -3.697 -7.172 12.652 1.00 92.62 98 HIS A O 1
ATOM 734 N N . ILE A 1 99 ? -4.508 -7.864 10.690 1.00 88.75 99 ILE A N 1
ATOM 735 C CA . ILE A 1 99 ? -5.753 -7.085 10.781 1.00 88.75 99 ILE A CA 1
ATOM 736 C C . ILE A 1 99 ? -6.939 -8.027 10.986 1.00 88.75 99 ILE A C 1
ATOM 738 O O . ILE A 1 99 ? -7.314 -8.823 10.118 1.00 88.75 99 ILE A O 1
ATOM 742 N N . GLY A 1 100 ? -7.590 -7.904 12.143 1.00 83.31 100 GLY A N 1
ATOM 743 C CA . GLY A 1 100 ? -8.701 -8.779 12.507 1.00 83.31 100 GLY A CA 1
ATOM 744 C C . GLY A 1 100 ? -8.268 -10.246 12.595 1.00 83.31 100 GLY A C 1
ATOM 745 O O . GLY A 1 100 ? -7.226 -10.556 13.154 1.00 83.31 100 GLY A O 1
ATOM 746 N N . ARG A 1 101 ? -9.093 -11.170 12.083 1.00 76.00 101 ARG A N 1
ATOM 747 C CA . ARG A 1 101 ? -8.849 -12.626 12.182 1.00 76.00 101 ARG A CA 1
ATOM 748 C C . ARG A 1 101 ? -8.391 -13.292 10.883 1.00 76.00 101 AR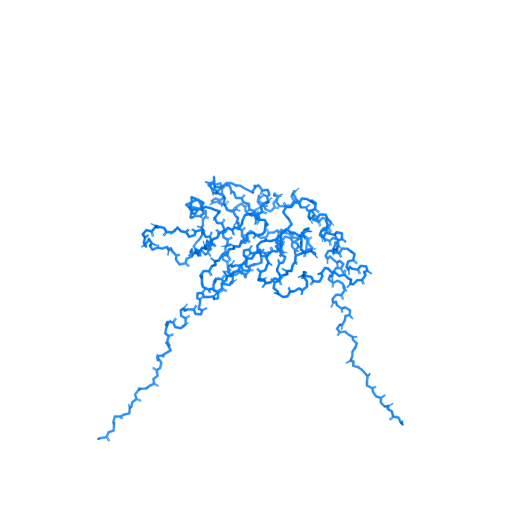G A C 1
ATOM 750 O O . ARG A 1 101 ? -8.233 -14.506 10.870 1.00 76.00 101 ARG A O 1
ATOM 757 N N . GLY A 1 102 ? -8.259 -12.536 9.794 1.00 78.31 102 GLY A N 1
ATOM 758 C CA . GLY A 1 102 ? -8.123 -13.118 8.454 1.00 78.31 102 GLY A CA 1
ATOM 759 C C . GLY A 1 102 ? -7.066 -12.486 7.559 1.00 78.31 102 GLY A C 1
ATOM 760 O O . GLY A 1 102 ? -6.838 -13.004 6.473 1.00 78.31 102 GLY A O 1
ATOM 761 N N . TYR A 1 103 ? -6.430 -11.393 7.985 1.00 85.75 103 TYR A N 1
ATOM 762 C CA . TYR A 1 103 ? -5.438 -10.695 7.174 1.00 85.75 103 TYR A CA 1
ATOM 763 C C . TYR A 1 103 ? -4.106 -10.702 7.904 1.00 85.75 103 TYR A C 1
ATOM 765 O O . TYR A 1 103 ? -3.951 -10.005 8.900 1.00 85.75 103 TYR A O 1
ATOM 773 N N . GLU A 1 104 ? -3.176 -11.503 7.400 1.00 91.56 104 GLU A N 1
ATOM 774 C CA . GLU A 1 104 ? -1.769 -11.523 7.792 1.00 91.56 104 GLU A CA 1
ATOM 775 C C . GLU A 1 104 ? -0.969 -11.086 6.568 1.00 91.56 104 GLU A C 1
ATOM 777 O O . GLU A 1 104 ? -1.105 -11.679 5.494 1.00 91.56 104 GLU A O 1
ATOM 782 N N . ILE A 1 105 ? -0.217 -9.999 6.706 1.00 91.94 105 ILE A N 1
ATOM 783 C CA . ILE A 1 105 ? 0.494 -9.363 5.600 1.00 91.94 105 ILE A CA 1
ATOM 784 C C . ILE A 1 105 ? 1.938 -9.171 6.024 1.00 91.94 105 ILE A C 1
ATOM 786 O O . ILE A 1 105 ? 2.195 -8.624 7.092 1.00 91.94 105 ILE A O 1
ATOM 790 N N . GLU A 1 106 ? 2.863 -9.591 5.173 1.00 94.94 106 GLU A N 1
ATOM 791 C CA . GLU A 1 106 ? 4.297 -9.380 5.350 1.00 94.94 106 GLU A CA 1
ATOM 792 C C . GLU A 1 106 ? 4.780 -8.193 4.533 1.00 94.94 106 GLU A C 1
ATOM 794 O O . GLU A 1 106 ? 4.368 -8.021 3.383 1.00 94.94 106 GLU A O 1
ATOM 799 N N . LEU A 1 107 ? 5.675 -7.400 5.105 1.00 93.06 107 LEU A N 1
ATOM 800 C CA . LEU A 1 107 ? 6.444 -6.407 4.373 1.00 93.06 107 LEU A CA 1
ATOM 801 C C . LEU A 1 107 ? 7.775 -7.020 3.943 1.00 93.06 107 LEU A C 1
ATOM 803 O O . LEU A 1 107 ? 8.497 -7.561 4.770 1.00 93.06 107 LEU A O 1
ATOM 807 N N . GLN A 1 108 ? 8.155 -6.878 2.677 1.00 94.38 108 GLN A N 1
ATOM 808 C CA . GLN A 1 108 ? 9.460 -7.325 2.195 1.00 94.38 108 GLN A CA 1
ATOM 809 C C . GLN A 1 108 ? 10.140 -6.245 1.352 1.00 94.38 108 GLN A C 1
ATOM 811 O O . GLN A 1 108 ? 9.500 -5.592 0.529 1.00 94.38 108 GLN A O 1
ATOM 816 N N . ASP A 1 109 ? 11.453 -6.080 1.526 1.00 92.38 109 ASP A N 1
ATOM 817 C CA . ASP A 1 109 ? 12.264 -5.281 0.604 1.00 92.38 109 ASP A CA 1
ATOM 818 C C . ASP A 1 109 ? 12.457 -6.032 -0.716 1.00 92.38 109 ASP A C 1
ATOM 820 O O . ASP A 1 109 ? 12.751 -7.231 -0.722 1.00 92.38 109 ASP A O 1
ATOM 824 N N . TYR A 1 110 ? 12.339 -5.313 -1.828 1.00 91.81 110 TYR A N 1
ATOM 825 C CA . TYR A 1 110 ? 12.488 -5.841 -3.181 1.00 91.81 110 TYR A CA 1
ATOM 826 C C . TYR A 1 110 ? 13.745 -6.701 -3.355 1.00 91.81 110 TYR A C 1
ATOM 828 O O . TYR A 1 110 ? 13.663 -7.822 -3.856 1.00 91.81 110 TYR A O 1
ATOM 836 N N . LEU A 1 111 ? 14.892 -6.221 -2.863 1.00 93.31 111 LEU A N 1
ATOM 837 C CA . LEU A 1 111 ? 16.185 -6.902 -3.012 1.00 93.31 111 LEU A CA 1
ATOM 838 C C . LEU A 1 111 ? 16.236 -8.281 -2.342 1.00 93.31 111 LEU A C 1
ATOM 840 O O . LEU A 1 111 ? 17.050 -9.123 -2.718 1.00 93.31 111 LEU A O 1
ATOM 844 N N . ALA A 1 112 ? 15.384 -8.528 -1.350 1.00 93.50 112 ALA A N 1
ATOM 845 C CA . ALA A 1 112 ? 15.339 -9.796 -0.636 1.00 93.50 112 ALA A CA 1
ATOM 846 C C . ALA A 1 112 ? 14.399 -10.818 -1.294 1.00 93.50 112 ALA A C 1
ATOM 848 O O . ALA A 1 112 ? 14.576 -12.021 -1.093 1.00 93.50 112 ALA A O 1
ATOM 849 N N . VAL A 1 113 ? 13.426 -10.368 -2.096 1.00 91.75 113 VAL A N 1
ATOM 850 C CA . VAL A 1 113 ? 12.371 -11.215 -2.679 1.00 91.75 113 VAL A CA 1
ATOM 851 C C . VAL A 1 113 ? 12.899 -12.432 -3.449 1.00 91.75 113 VAL A C 1
ATOM 853 O O . VAL A 1 113 ? 12.351 -13.518 -3.250 1.00 91.75 113 VAL A O 1
ATOM 856 N N . PRO A 1 114 ? 13.962 -12.336 -4.274 1.00 91.75 114 PRO A N 1
ATOM 857 C CA . PRO A 1 114 ? 14.484 -13.504 -4.989 1.00 91.75 114 PRO A CA 1
ATOM 858 C C . PRO A 1 114 ? 14.981 -14.632 -4.071 1.00 91.75 114 PRO A C 1
ATOM 860 O O . PRO A 1 114 ? 15.091 -15.778 -4.511 1.00 91.75 114 PRO A O 1
ATOM 863 N N . PHE A 1 115 ? 15.284 -14.322 -2.807 1.00 91.75 115 PHE A N 1
ATOM 864 C CA . PHE A 1 115 ? 15.945 -15.225 -1.862 1.00 91.75 115 PHE A CA 1
ATOM 865 C C . PHE A 1 115 ? 15.019 -15.774 -0.776 1.00 91.75 115 PHE A C 1
ATOM 867 O O . PHE A 1 115 ? 15.407 -16.704 -0.068 1.00 91.75 115 PHE A O 1
ATOM 874 N N . VAL A 1 116 ? 13.808 -15.229 -0.637 1.00 89.62 116 VAL A N 1
ATOM 875 C CA . VAL A 1 116 ? 12.848 -15.646 0.391 1.00 89.62 116 VAL A CA 1
ATOM 876 C C . VAL A 1 116 ? 11.644 -16.358 -0.230 1.00 89.62 116 VAL A C 1
ATOM 878 O O . VAL A 1 116 ? 11.158 -15.961 -1.293 1.00 89.62 116 VAL A O 1
ATOM 881 N N . PRO A 1 117 ? 11.141 -17.439 0.390 1.00 89.25 117 PRO A N 1
ATOM 882 C CA . PRO A 1 117 ? 9.907 -18.060 -0.058 1.00 89.25 117 PRO A CA 1
ATOM 883 C C . PRO A 1 117 ? 8.709 -17.170 0.293 1.00 89.25 117 PRO A C 1
ATOM 885 O O . PRO A 1 117 ? 8.536 -16.770 1.442 1.00 89.25 117 PRO A O 1
ATOM 888 N N . VAL A 1 118 ? 7.830 -16.927 -0.679 1.00 90.88 118 VAL A N 1
ATOM 889 C CA . VAL A 1 118 ? 6.541 -16.263 -0.440 1.00 90.88 118 VAL A CA 1
ATOM 890 C C . VAL A 1 118 ? 5.578 -17.289 0.155 1.00 90.88 118 VAL A C 1
ATOM 892 O O . VAL A 1 118 ? 5.086 -18.168 -0.553 1.00 90.88 118 VAL A O 1
ATOM 895 N N . THR A 1 119 ? 5.336 -17.208 1.464 1.00 89.44 119 THR A N 1
ATOM 896 C CA . THR A 1 119 ? 4.483 -18.168 2.200 1.00 89.44 119 THR A CA 1
ATOM 897 C C . THR A 1 119 ? 3.147 -17.586 2.654 1.00 89.44 119 THR A C 1
ATOM 899 O O . THR A 1 119 ? 2.254 -18.333 3.053 1.00 89.44 119 THR A O 1
ATOM 902 N N . ARG A 1 120 ? 2.992 -16.265 2.555 1.00 89.31 120 ARG A N 1
ATOM 903 C CA . ARG A 1 120 ? 1.813 -15.499 2.966 1.00 89.31 120 ARG A CA 1
ATOM 904 C C . ARG A 1 120 ? 1.606 -14.311 2.017 1.00 89.31 120 ARG A C 1
ATOM 906 O O . ARG A 1 120 ? 2.461 -14.087 1.160 1.00 89.31 120 ARG A O 1
ATOM 913 N N . PRO A 1 121 ? 0.481 -13.579 2.099 1.00 92.00 121 PRO A N 1
ATOM 914 C CA . PRO A 1 121 ? 0.346 -12.306 1.404 1.00 92.00 121 PRO A CA 1
ATOM 915 C C . PRO A 1 121 ? 1.519 -11.373 1.739 1.00 92.00 121 PRO A C 1
ATOM 917 O O . PRO A 1 121 ? 1.767 -11.080 2.907 1.00 92.00 121 PRO A O 1
ATOM 920 N N . THR A 1 122 ? 2.239 -10.912 0.720 1.00 93.00 122 THR A N 1
ATOM 921 C CA . THR A 1 122 ? 3.467 -10.126 0.873 1.00 93.00 122 THR A CA 1
ATOM 922 C C . THR A 1 122 ? 3.361 -8.835 0.073 1.00 93.00 122 THR A C 1
ATOM 924 O O . THR A 1 122 ? 3.116 -8.844 -1.134 1.00 93.00 122 THR A O 1
ATOM 927 N N . VAL A 1 123 ? 3.578 -7.713 0.748 1.00 92.44 123 VAL A N 1
ATOM 928 C CA . VAL A 1 123 ? 3.780 -6.401 0.142 1.00 92.44 123 VAL A CA 1
ATOM 929 C C . VAL A 1 123 ? 5.272 -6.225 -0.090 1.00 92.44 123 VAL A C 1
ATOM 931 O O . VAL A 1 123 ? 6.055 -6.172 0.855 1.00 92.44 123 VAL A O 1
ATOM 934 N N . VAL A 1 124 ? 5.668 -6.118 -1.352 1.00 91.88 124 VAL A N 1
ATOM 935 C CA . VAL A 1 124 ? 7.058 -5.886 -1.741 1.00 91.88 124 VAL A CA 1
ATOM 936 C C . VAL A 1 124 ? 7.261 -4.403 -1.985 1.00 91.88 124 VAL A C 1
ATOM 938 O O . VAL A 1 124 ? 6.659 -3.852 -2.900 1.00 91.88 124 VAL A O 1
ATOM 941 N N . SER A 1 125 ? 8.118 -3.758 -1.202 1.00 88.06 125 SER A N 1
ATOM 942 C CA . SER A 1 125 ? 8.410 -2.332 -1.334 1.00 88.06 125 SER A CA 1
ATOM 943 C C . SER A 1 125 ? 9.853 -2.086 -1.748 1.00 88.06 125 SER A C 1
ATOM 945 O O . SER A 1 125 ? 10.759 -2.813 -1.351 1.00 88.06 125 SER A O 1
ATOM 947 N N . CYS A 1 126 ? 10.076 -1.029 -2.526 1.00 86.19 126 CYS A N 1
ATOM 948 C CA . CYS A 1 126 ? 11.412 -0.526 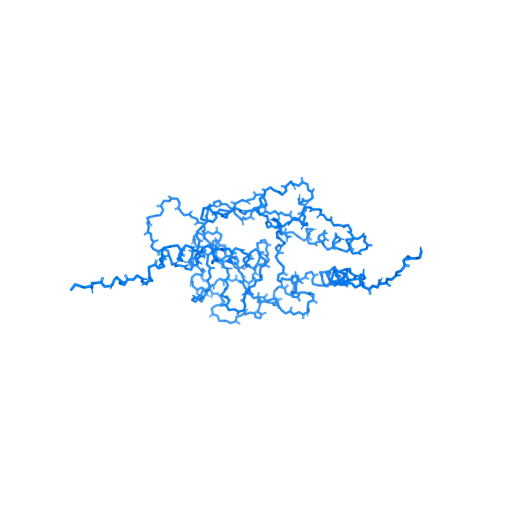-2.825 1.00 86.19 126 CYS A CA 1
ATOM 949 C C . CYS A 1 126 ? 11.768 0.554 -1.794 1.00 86.19 126 CYS A C 1
ATOM 951 O O . CYS A 1 126 ? 11.529 1.748 -2.001 1.00 86.19 126 CYS A O 1
ATOM 953 N N . LEU A 1 127 ? 12.308 0.132 -0.648 1.00 81.75 127 LEU A N 1
ATOM 954 C CA . LEU A 1 127 ? 12.549 1.029 0.492 1.00 81.75 127 LEU A CA 1
ATOM 955 C C . LEU A 1 127 ? 13.811 1.889 0.331 1.00 81.75 127 LEU A C 1
ATOM 957 O O . LEU A 1 127 ? 13.964 2.908 1.000 1.00 81.75 127 LEU A O 1
ATOM 961 N N . THR A 1 128 ? 14.713 1.496 -0.570 1.00 81.00 128 THR A N 1
ATOM 962 C CA . THR A 1 128 ? 16.003 2.159 -0.805 1.00 81.00 128 THR A CA 1
ATOM 963 C C . THR A 1 128 ? 16.167 2.560 -2.267 1.00 81.00 128 THR A C 1
ATOM 965 O O . THR A 1 128 ? 15.535 1.991 -3.157 1.00 81.00 128 THR A O 1
ATOM 968 N N . SER A 1 129 ? 17.050 3.522 -2.547 1.00 78.94 129 SER A N 1
ATOM 969 C CA . SER A 1 129 ? 17.398 3.882 -3.930 1.00 78.94 129 SER A CA 1
ATOM 970 C C . SER A 1 129 ? 17.994 2.701 -4.701 1.00 78.94 129 SER A C 1
ATOM 972 O O . SER A 1 129 ? 17.676 2.524 -5.870 1.00 78.94 129 SER A O 1
ATOM 974 N N . SER A 1 130 ? 18.792 1.856 -4.040 1.00 83.50 130 SER A N 1
ATOM 975 C CA . SER A 1 130 ? 19.323 0.621 -4.626 1.00 83.50 130 SER A CA 1
ATOM 976 C C . SER A 1 130 ? 18.230 -0.386 -4.977 1.00 83.50 130 SER A C 1
ATOM 978 O O . SER A 1 130 ? 18.311 -1.009 -6.030 1.00 83.50 130 SER A O 1
ATOM 980 N N . ALA A 1 131 ? 17.198 -0.524 -4.137 1.00 84.69 131 ALA A N 1
ATOM 981 C CA . ALA A 1 131 ? 16.055 -1.384 -4.435 1.00 84.69 131 ALA A CA 1
ATOM 982 C C . ALA A 1 131 ? 15.283 -0.883 -5.664 1.00 84.69 131 ALA A C 1
ATOM 984 O O . ALA A 1 131 ? 14.922 -1.678 -6.525 1.00 84.69 131 ALA A O 1
ATOM 985 N N . TRP A 1 132 ? 15.110 0.437 -5.791 1.00 81.31 132 TRP A N 1
ATOM 986 C CA . TRP A 1 132 ? 14.513 1.048 -6.982 1.00 81.31 132 TRP A CA 1
ATOM 987 C C . TRP A 1 132 ? 15.341 0.826 -8.249 1.00 81.31 132 TRP A C 1
ATOM 989 O O . TRP A 1 132 ? 14.775 0.468 -9.277 1.00 81.31 132 TRP A O 1
ATOM 999 N N . SER A 1 133 ? 16.662 1.018 -8.193 1.00 81.56 133 SER A N 1
ATOM 1000 C CA . SER A 1 133 ? 17.543 0.748 -9.337 1.00 81.56 133 SER A CA 1
ATOM 1001 C C . SER A 1 133 ? 17.454 -0.707 -9.791 1.00 81.56 133 SER A C 1
ATOM 1003 O O . SER A 1 133 ? 17.225 -0.950 -10.970 1.00 81.56 133 SER A O 1
ATOM 1005 N N . ALA A 1 134 ? 17.543 -1.655 -8.855 1.00 87.56 134 ALA A N 1
ATOM 1006 C CA . ALA A 1 134 ? 17.435 -3.077 -9.166 1.00 87.56 134 ALA A CA 1
ATOM 1007 C C . ALA A 1 134 ? 16.066 -3.434 -9.763 1.00 87.56 134 ALA A C 1
ATOM 1009 O O . ALA A 1 134 ? 16.004 -4.132 -10.766 1.00 87.56 134 ALA A O 1
ATOM 1010 N N . PHE A 1 135 ? 14.974 -2.891 -9.210 1.00 86.38 135 PHE A N 1
ATOM 1011 C CA . PHE A 1 135 ? 13.631 -3.101 -9.756 1.00 86.38 135 PHE A CA 1
ATOM 1012 C C . PHE A 1 135 ? 13.513 -2.681 -11.221 1.00 86.38 135 PHE A C 1
ATOM 1014 O O . PHE A 1 135 ? 12.884 -3.372 -12.018 1.00 86.38 135 PHE A O 1
ATOM 1021 N N . ILE A 1 136 ? 14.114 -1.547 -11.574 1.00 82.06 136 ILE A N 1
ATOM 1022 C CA . ILE A 1 136 ? 14.097 -1.016 -12.937 1.00 82.06 136 ILE A CA 1
ATOM 1023 C C . ILE A 1 136 ? 14.947 -1.892 -13.861 1.00 82.06 136 ILE A C 1
ATOM 1025 O O . ILE A 1 136 ? 14.481 -2.230 -14.944 1.00 82.06 136 ILE A O 1
ATOM 1029 N N . GLU A 1 137 ? 16.149 -2.284 -13.435 1.00 85.88 137 GLU A N 1
ATOM 1030 C CA . GLU A 1 137 ? 17.039 -3.165 -14.205 1.00 85.88 137 GLU A CA 1
ATOM 1031 C C . GLU A 1 137 ? 16.393 -4.534 -14.467 1.00 85.88 137 GLU A C 1
ATOM 1033 O O . GLU A 1 137 ? 16.349 -4.990 -15.609 1.00 85.88 137 GLU A O 1
ATOM 1038 N N . ASP A 1 138 ? 15.813 -5.157 -13.440 1.00 87.00 138 ASP A N 1
ATOM 1039 C CA . ASP A 1 138 ? 15.124 -6.445 -13.558 1.00 87.00 138 ASP A CA 1
ATOM 1040 C C . ASP A 1 138 ? 13.861 -6.339 -14.421 1.00 87.00 138 ASP A C 1
ATOM 1042 O O . ASP A 1 138 ? 13.523 -7.266 -15.163 1.00 87.00 138 ASP A O 1
ATOM 1046 N N . ALA A 1 139 ? 13.152 -5.209 -14.347 1.00 82.44 139 ALA A N 1
ATOM 1047 C CA . ALA A 1 139 ? 12.040 -4.935 -15.241 1.00 82.44 139 ALA A CA 1
ATOM 1048 C C . ALA A 1 139 ? 12.529 -4.808 -16.689 1.00 82.44 139 ALA A C 1
ATOM 1050 O O . ALA A 1 139 ? 11.975 -5.482 -17.542 1.00 82.44 139 ALA A O 1
ATOM 1051 N N . GLU A 1 140 ? 13.577 -4.032 -16.984 1.00 82.19 140 GLU A N 1
ATOM 1052 C CA . GLU A 1 140 ? 14.153 -3.930 -18.336 1.00 82.19 140 GLU A CA 1
ATOM 1053 C C . GLU A 1 140 ? 14.635 -5.292 -18.876 1.00 82.19 140 GLU A C 1
ATOM 1055 O O . GLU A 1 140 ? 14.373 -5.629 -20.036 1.00 82.19 140 GLU A O 1
ATOM 1060 N N . GLU A 1 141 ? 15.268 -6.117 -18.042 1.00 85.44 141 GLU A N 1
ATOM 1061 C CA . GLU A 1 141 ? 15.720 -7.458 -18.426 1.00 85.44 141 GLU A CA 1
ATOM 1062 C C . GLU A 1 141 ? 14.545 -8.393 -18.738 1.00 85.44 141 GLU A C 1
ATOM 1064 O O . GLU A 1 141 ? 14.562 -9.114 -19.744 1.00 85.44 141 GLU A O 1
ATOM 1069 N N . ALA A 1 142 ? 13.477 -8.348 -17.937 1.00 84.06 142 ALA A N 1
ATOM 1070 C CA . ALA A 1 142 ? 12.269 -9.129 -18.191 1.00 84.06 142 ALA A CA 1
ATOM 1071 C C . ALA A 1 142 ? 11.605 -8.790 -19.525 1.00 84.06 142 ALA A C 1
ATOM 1073 O O . ALA A 1 142 ? 10.897 -9.616 -20.096 1.00 84.06 142 ALA A O 1
ATOM 1074 N N . LEU A 1 143 ? 11.865 -7.605 -20.062 1.00 78.38 143 LEU A N 1
ATOM 1075 C CA . LEU A 1 143 ? 11.343 -7.165 -21.354 1.00 78.38 143 LEU A CA 1
ATOM 1076 C C . LEU A 1 143 ? 12.158 -7.670 -22.504 1.00 78.38 143 LEU A C 1
ATOM 1078 O O . LEU A 1 143 ? 11.602 -8.105 -23.512 1.00 78.38 143 LEU A O 1
ATOM 1082 N N . ALA A 1 144 ? 13.472 -7.605 -22.345 1.00 83.88 144 ALA A N 1
ATOM 1083 C CA . ALA A 1 144 ? 14.394 -8.128 -23.325 1.00 83.88 144 ALA A CA 1
ATOM 1084 C C . ALA A 1 144 ? 14.262 -9.654 -23.446 1.00 83.88 144 ALA A C 1
ATOM 1086 O O . ALA A 1 144 ? 14.375 -10.193 -24.548 1.00 83.88 144 ALA A O 1
ATOM 1087 N N . THR A 1 145 ? 14.007 -10.349 -22.332 1.00 87.56 145 THR A N 1
ATOM 1088 C CA . THR A 1 145 ? 14.141 -11.813 -22.255 1.00 87.56 145 THR A CA 1
ATOM 1089 C C . THR A 1 145 ? 12.851 -12.574 -21.969 1.00 87.56 145 THR A C 1
ATOM 1091 O O . THR A 1 145 ? 12.783 -13.775 -22.235 1.00 87.56 145 THR A O 1
ATOM 1094 N N . GLY A 1 146 ? 11.825 -11.918 -21.425 1.00 82.94 146 GLY A N 1
ATOM 1095 C CA . GLY A 1 146 ? 10.624 -12.576 -20.904 1.00 82.94 146 GLY A CA 1
ATOM 1096 C C . GLY A 1 146 ? 10.827 -13.282 -19.557 1.00 82.94 146 GLY A C 1
ATOM 1097 O O . GLY A 1 146 ? 9.918 -13.976 -19.101 1.00 82.94 146 GLY A O 1
ATOM 1098 N N . VAL A 1 147 ? 11.997 -13.146 -18.922 1.00 84.19 147 VAL A N 1
ATOM 1099 C CA . VAL A 1 147 ? 12.316 -13.782 -17.637 1.00 84.19 147 VAL A CA 1
ATOM 1100 C C . VAL A 1 147 ? 12.215 -12.756 -16.516 1.00 84.19 147 VAL A C 1
ATOM 1102 O O . VAL A 1 147 ? 12.927 -11.763 -16.518 1.00 84.19 147 VAL A O 1
ATOM 1105 N N . PHE A 1 148 ? 11.360 -13.019 -15.529 1.00 82.38 148 PHE A N 1
ATOM 1106 C CA . PHE A 1 148 ? 11.220 -12.177 -14.339 1.00 82.38 148 PHE A CA 1
ATOM 1107 C C . PHE A 1 148 ? 11.336 -13.005 -13.059 1.00 82.38 148 PHE A C 1
ATOM 1109 O O . PHE A 1 148 ? 11.264 -14.236 -13.099 1.00 82.38 148 PHE A O 1
ATOM 1116 N N . ILE A 1 149 ? 11.501 -12.331 -11.917 1.00 86.38 149 ILE A N 1
ATOM 1117 C CA . ILE A 1 149 ? 11.626 -12.973 -10.603 1.00 86.38 149 ILE A CA 1
ATOM 1118 C C . ILE A 1 149 ? 10.350 -13.791 -10.315 1.00 86.38 149 ILE A C 1
ATOM 1120 O O . ILE A 1 149 ? 9.276 -13.202 -10.157 1.00 86.38 149 ILE A O 1
ATOM 1124 N N . PRO A 1 150 ? 10.428 -15.134 -10.201 1.00 86.19 150 PRO A N 1
ATOM 1125 C CA . PRO A 1 150 ? 9.243 -15.987 -10.072 1.00 86.19 150 PRO A CA 1
ATOM 1126 C C . PRO A 1 150 ? 8.377 -15.664 -8.851 1.00 86.19 150 PRO A C 1
ATOM 1128 O O . PRO A 1 150 ? 7.154 -15.751 -8.911 1.00 86.19 150 PRO A O 1
ATOM 1131 N N . GLN A 1 151 ? 9.004 -15.260 -7.747 1.00 87.62 151 GLN A N 1
ATOM 1132 C CA . GLN A 1 151 ? 8.325 -14.877 -6.513 1.00 87.62 151 GLN A CA 1
ATOM 1133 C C . GLN A 1 151 ? 7.403 -13.670 -6.723 1.00 87.62 151 GLN A C 1
ATOM 1135 O O . GLN A 1 151 ? 6.298 -13.661 -6.188 1.00 87.62 151 GLN A O 1
ATOM 1140 N N . LEU A 1 152 ? 7.806 -12.697 -7.550 1.00 87.00 152 LEU A N 1
ATOM 1141 C CA . LEU A 1 152 ? 6.990 -11.519 -7.870 1.00 87.00 152 LEU A CA 1
ATOM 1142 C C . LEU A 1 152 ? 5.802 -11.842 -8.783 1.00 87.00 152 LEU A C 1
ATOM 1144 O O . LEU A 1 152 ? 4.863 -11.056 -8.853 1.00 87.00 152 LEU A O 1
ATOM 1148 N N . ALA A 1 153 ? 5.819 -12.991 -9.464 1.00 85.06 153 ALA A N 1
ATOM 1149 C CA . ALA A 1 153 ? 4.690 -13.472 -10.257 1.00 85.06 153 ALA A CA 1
ATOM 1150 C C . ALA A 1 153 ? 3.631 -14.208 -9.410 1.00 85.06 153 ALA A C 1
ATOM 1152 O O . ALA A 1 153 ? 2.581 -14.589 -9.928 1.00 85.06 153 ALA A O 1
ATOM 1153 N N . SER A 1 154 ? 3.888 -14.430 -8.116 1.00 86.31 154 SER A N 1
ATOM 1154 C CA . SER A 1 154 ? 2.925 -15.055 -7.210 1.00 86.31 154 SER A CA 1
ATOM 1155 C C . SER A 1 154 ? 1.706 -14.159 -6.987 1.00 86.31 154 SER A C 1
ATOM 1157 O O . SER A 1 154 ? 1.836 -12.974 -6.699 1.00 86.31 154 SER A O 1
ATOM 1159 N N . HIS A 1 155 ? 0.507 -14.750 -6.998 1.00 85.38 155 HIS A N 1
ATOM 1160 C CA . HIS A 1 155 ? -0.740 -14.056 -6.645 1.00 85.38 155 HIS A CA 1
ATOM 1161 C C . HIS A 1 155 ? -0.775 -13.554 -5.194 1.00 85.38 155 HIS A C 1
ATOM 1163 O O . HIS A 1 155 ? -1.618 -12.729 -4.849 1.00 85.38 155 HIS A O 1
ATOM 1169 N N . SER A 1 156 ? 0.107 -14.076 -4.341 1.00 88.00 156 SER A N 1
ATOM 1170 C CA . SER A 1 156 ? 0.253 -13.633 -2.956 1.00 88.00 156 SER A CA 1
ATOM 1171 C C . SER A 1 156 ? 1.146 -12.402 -2.823 1.00 88.00 156 SER A C 1
ATOM 1173 O O . SER A 1 156 ? 1.227 -11.855 -1.730 1.00 88.00 156 SER A O 1
ATOM 1175 N N . VAL A 1 157 ? 1.803 -11.950 -3.894 1.00 89.81 157 VAL A N 1
ATOM 1176 C CA . VAL A 1 157 ? 2.654 -10.760 -3.869 1.00 89.81 157 VAL A CA 1
ATOM 1177 C C . VAL A 1 157 ? 1.930 -9.569 -4.474 1.00 89.81 157 VAL A C 1
ATOM 1179 O O . VAL A 1 157 ? 1.357 -9.647 -5.559 1.00 89.81 157 VAL A O 1
ATOM 1182 N N . VAL A 1 158 ? 2.014 -8.434 -3.788 1.00 89.50 158 VAL A N 1
ATOM 1183 C CA . VAL A 1 158 ? 1.685 -7.127 -4.354 1.00 89.50 158 VAL A CA 1
ATOM 1184 C C . VAL A 1 158 ? 2.921 -6.243 -4.324 1.00 89.50 158 VAL A C 1
ATOM 1186 O O . VAL A 1 158 ? 3.617 -6.157 -3.315 1.00 89.50 158 VAL A O 1
ATOM 1189 N N . ILE A 1 159 ? 3.195 -5.574 -5.439 1.00 86.94 159 ILE A N 1
ATOM 1190 C CA . ILE A 1 159 ? 4.250 -4.563 -5.508 1.00 86.94 159 ILE A CA 1
ATOM 1191 C C . ILE A 1 159 ? 3.680 -3.274 -4.912 1.00 86.94 159 ILE A C 1
ATOM 1193 O O . ILE A 1 159 ? 2.635 -2.780 -5.349 1.00 86.94 159 ILE A O 1
ATOM 1197 N N . ALA A 1 160 ? 4.346 -2.753 -3.888 1.00 85.69 160 ALA A N 1
ATOM 1198 C CA . ALA A 1 160 ? 4.027 -1.468 -3.298 1.00 85.69 160 ALA A CA 1
ATOM 1199 C C . ALA A 1 160 ? 4.265 -0.340 -4.307 1.00 85.69 160 ALA A C 1
ATOM 1201 O O . ALA A 1 160 ? 4.924 -0.511 -5.326 1.00 85.69 160 ALA A O 1
ATOM 1202 N N . ASP A 1 161 ? 3.716 0.840 -4.027 1.00 78.06 161 ASP A N 1
ATOM 1203 C CA . ASP A 1 161 ? 3.905 2.028 -4.876 1.00 78.06 161 ASP A CA 1
ATOM 1204 C C . ASP A 1 161 ? 3.401 1.878 -6.316 1.00 78.06 161 ASP A C 1
ATOM 1206 O O . ASP A 1 161 ? 3.770 2.663 -7.187 1.00 78.06 161 ASP A O 1
ATOM 1210 N N . ARG A 1 162 ? 2.496 0.925 -6.568 1.00 83.56 162 ARG A N 1
ATOM 1211 C CA . ARG A 1 162 ? 1.922 0.700 -7.895 1.00 83.56 162 ARG A CA 1
ATOM 1212 C C . ARG A 1 162 ? 1.284 1.960 -8.484 1.00 83.56 162 ARG A C 1
ATOM 1214 O O . ARG A 1 162 ? 1.505 2.240 -9.652 1.00 83.56 162 ARG A O 1
ATOM 1221 N N . SER A 1 163 ? 0.585 2.759 -7.680 1.00 82.00 163 SER A N 1
ATOM 1222 C CA . SER A 1 163 ? 0.043 4.057 -8.114 1.00 82.00 163 SER A CA 1
ATOM 1223 C C . SER A 1 163 ? 1.111 5.069 -8.547 1.00 82.00 163 SER A C 1
ATOM 1225 O O . SER A 1 163 ? 0.838 5.907 -9.401 1.00 82.00 163 SER A O 1
ATOM 1227 N N . VAL A 1 164 ? 2.311 5.015 -7.960 1.00 77.81 164 VAL A N 1
ATOM 1228 C CA . VAL A 1 164 ? 3.451 5.861 -8.352 1.00 77.81 164 VAL A CA 1
ATOM 1229 C C . VAL A 1 164 ? 3.995 5.388 -9.689 1.00 77.81 164 VAL A C 1
ATOM 1231 O O . VAL A 1 164 ? 4.225 6.198 -10.578 1.00 77.81 164 VAL A O 1
ATOM 1234 N N . ILE A 1 165 ? 4.145 4.071 -9.836 1.00 76.12 165 ILE A N 1
ATOM 1235 C CA . ILE A 1 165 ? 4.593 3.439 -11.074 1.00 76.12 165 ILE A CA 1
ATOM 1236 C C . ILE A 1 165 ? 3.624 3.761 -12.221 1.00 76.12 165 ILE A C 1
ATOM 1238 O O . ILE A 1 165 ? 4.062 4.226 -13.267 1.00 76.12 165 ILE A O 1
ATOM 1242 N N . ASP A 1 166 ? 2.318 3.578 -12.008 1.00 78.31 166 ASP A N 1
ATOM 1243 C CA . ASP A 1 166 ? 1.273 3.871 -12.997 1.00 78.31 166 ASP A CA 1
ATOM 1244 C C . ASP A 1 166 ? 1.267 5.358 -13.387 1.00 78.31 166 ASP A C 1
ATOM 1246 O O . ASP A 1 166 ? 1.286 5.689 -14.570 1.00 78.31 166 ASP A O 1
ATOM 1250 N N . ALA A 1 167 ? 1.343 6.269 -12.412 1.00 74.31 167 ALA A N 1
ATOM 1251 C CA . ALA A 1 167 ? 1.408 7.702 -12.692 1.00 74.31 167 ALA A CA 1
ATOM 1252 C C . ALA A 1 167 ? 2.664 8.091 -13.490 1.00 74.31 167 ALA A C 1
ATOM 1254 O O . ALA A 1 167 ? 2.569 8.895 -14.418 1.00 74.31 167 ALA A O 1
ATOM 1255 N N . ALA A 1 168 ? 3.819 7.498 -13.163 1.00 70.69 168 ALA A N 1
ATOM 1256 C CA . ALA A 1 168 ? 5.066 7.725 -13.885 1.00 70.69 168 ALA A CA 1
ATOM 1257 C C . ALA A 1 168 ? 4.963 7.269 -15.346 1.00 70.69 168 ALA A C 1
ATOM 1259 O O . ALA A 1 168 ? 5.419 7.990 -16.228 1.00 70.69 168 ALA A O 1
ATOM 1260 N N . ILE A 1 169 ? 4.331 6.121 -15.614 1.00 67.88 169 ILE A N 1
ATOM 1261 C CA . ILE A 1 169 ? 4.086 5.605 -16.975 1.00 67.88 169 ILE A CA 1
ATOM 1262 C C . ILE A 1 169 ? 3.151 6.516 -17.755 1.00 67.88 169 ILE A C 1
ATOM 1264 O O . ILE A 1 169 ? 3.423 6.845 -18.905 1.00 67.88 169 ILE A O 1
ATOM 1268 N N . ASP A 1 170 ? 2.058 6.936 -17.128 1.00 77.19 170 ASP A N 1
ATOM 1269 C CA . ASP A 1 170 ? 1.040 7.739 -17.796 1.00 77.19 170 ASP A CA 1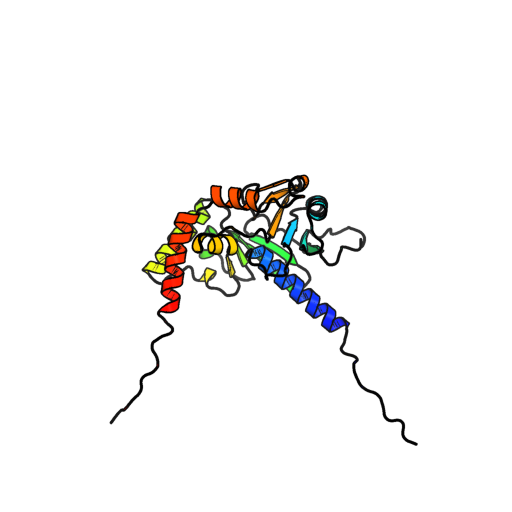
ATOM 1270 C C . ASP A 1 170 ? 1.451 9.220 -17.915 1.00 77.19 170 ASP A C 1
ATOM 1272 O O . ASP A 1 170 ? 0.723 10.026 -18.499 1.00 77.19 170 ASP A O 1
ATOM 1276 N N . GLY A 1 171 ? 2.602 9.605 -17.348 1.00 70.75 171 GLY A N 1
ATOM 1277 C CA . GLY A 1 171 ? 3.063 10.993 -17.289 1.00 70.75 171 GLY A CA 1
ATOM 1278 C C . GLY A 1 171 ? 2.101 11.893 -16.508 1.00 70.75 171 GLY A C 1
ATOM 1279 O O . GLY A 1 171 ? 1.923 13.065 -16.849 1.00 70.75 171 GLY A O 1
ATOM 1280 N N . THR A 1 172 ? 1.438 11.341 -15.491 1.00 76.00 172 THR A N 1
ATOM 1281 C CA . THR A 1 172 ? 0.428 12.034 -14.685 1.00 76.00 172 THR A CA 1
ATOM 1282 C C . THR A 1 172 ? 0.877 12.221 -13.237 1.00 76.00 172 THR A C 1
ATOM 1284 O O . THR A 1 172 ? 1.891 11.693 -12.791 1.00 76.00 172 THR A O 1
ATOM 1287 N N . GLY A 1 173 ? 0.136 13.035 -12.483 1.00 69.38 173 GLY A N 1
ATOM 1288 C CA . GLY A 1 173 ? 0.386 13.213 -11.055 1.00 69.38 173 GLY A CA 1
ATOM 1289 C C . GLY A 1 173 ? -0.134 12.035 -10.231 1.00 69.38 173 GLY A C 1
ATOM 1290 O O . GLY A 1 173 ? -1.200 11.489 -10.508 1.00 69.38 173 GLY A O 1
ATOM 1291 N N . VAL A 1 174 ? 0.578 11.696 -9.157 1.00 75.06 174 VAL A N 1
ATOM 1292 C CA . VAL A 1 174 ? 0.140 10.672 -8.200 1.00 75.06 174 VAL A CA 1
ATOM 1293 C C . VAL A 1 174 ? -1.001 11.213 -7.336 1.00 75.06 174 VAL A C 1
ATOM 1295 O O . VAL A 1 174 ? -0.837 12.198 -6.612 1.00 75.06 174 VAL A O 1
ATOM 1298 N N . ALA A 1 175 ? -2.151 10.540 -7.351 1.00 77.12 175 ALA A N 1
ATOM 1299 C CA . ALA A 1 175 ? -3.232 10.837 -6.419 1.00 77.12 175 ALA A CA 1
ATOM 1300 C C . ALA A 1 175 ? -2.837 10.456 -4.977 1.00 77.12 175 ALA A C 1
ATOM 1302 O O . ALA A 1 175 ? -2.338 9.353 -4.712 1.00 77.12 175 ALA A O 1
ATOM 1303 N N . ILE A 1 176 ? -3.086 11.360 -4.019 1.00 79.56 176 ILE A N 1
ATOM 1304 C CA . ILE A 1 176 ? -2.865 11.081 -2.592 1.00 79.56 176 ILE A CA 1
ATOM 1305 C C . ILE A 1 176 ? -4.007 10.217 -2.070 1.00 79.56 176 ILE A C 1
ATOM 1307 O O . ILE A 1 176 ? -4.945 10.720 -1.461 1.00 79.56 176 ILE A O 1
ATOM 1311 N N . ASN A 1 177 ? -3.902 8.917 -2.304 1.00 86.44 177 ASN A N 1
ATOM 1312 C CA . ASN A 1 177 ? -4.898 7.932 -1.892 1.00 86.44 177 ASN A CA 1
ATOM 1313 C C . ASN A 1 177 ? -4.477 7.142 -0.649 1.00 86.44 177 ASN A C 1
ATOM 1315 O O . ASN A 1 177 ? -5.245 6.336 -0.122 1.00 86.44 177 ASN A O 1
ATOM 1319 N N . ARG A 1 178 ? -3.254 7.368 -0.175 1.00 89.19 178 ARG A N 1
ATOM 1320 C CA . ARG A 1 178 ? -2.729 6.789 1.053 1.00 89.19 178 ARG A CA 1
ATOM 1321 C C . ARG A 1 178 ? -1.663 7.680 1.668 1.00 89.19 178 ARG A C 1
ATOM 1323 O O . ARG A 1 178 ? -1.057 8.488 0.961 1.00 89.19 178 ARG A O 1
ATOM 1330 N N . LEU A 1 179 ? -1.442 7.497 2.962 1.00 89.44 179 LEU A N 1
ATOM 1331 C CA . LEU A 1 179 ? -0.390 8.152 3.731 1.00 89.44 179 LEU A CA 1
ATOM 1332 C C . LEU A 1 179 ? 0.104 7.215 4.837 1.00 89.44 179 LEU A C 1
ATOM 1334 O O . LEU A 1 179 ? -0.644 6.368 5.320 1.00 89.44 179 LEU A O 1
ATOM 1338 N N . THR A 1 180 ? 1.337 7.428 5.272 1.00 89.88 180 THR A N 1
ATOM 1339 C CA . THR A 1 180 ? 1.872 6.925 6.535 1.00 89.88 180 THR A CA 1
ATOM 1340 C C . THR A 1 180 ? 2.190 8.122 7.420 1.00 89.88 180 THR A C 1
ATOM 1342 O O . THR A 1 180 ? 2.838 9.060 6.958 1.00 89.88 180 THR A O 1
ATOM 1345 N N . ILE A 1 181 ? 1.726 8.099 8.667 1.00 89.31 181 ILE A N 1
ATOM 1346 C CA . ILE A 1 181 ? 1.972 9.128 9.680 1.00 89.31 181 ILE A CA 1
ATOM 1347 C C . ILE A 1 181 ? 2.782 8.502 10.806 1.00 89.31 181 ILE A C 1
ATOM 1349 O O . ILE A 1 181 ? 2.380 7.474 11.351 1.00 89.31 181 ILE A O 1
ATOM 1353 N N . ASP A 1 182 ? 3.911 9.109 11.152 1.00 88.06 182 ASP A N 1
ATOM 1354 C CA . ASP A 1 182 ? 4.718 8.665 12.287 1.00 88.06 182 ASP A CA 1
ATOM 1355 C C . ASP A 1 182 ? 4.258 9.270 13.627 1.00 88.06 182 ASP A C 1
ATOM 1357 O O . ASP A 1 182 ? 3.279 10.016 13.709 1.00 88.06 182 ASP A O 1
ATOM 1361 N N . ALA A 1 183 ? 4.972 8.940 14.705 1.00 85.25 183 ALA A N 1
ATOM 1362 C CA . ALA A 1 183 ? 4.674 9.433 16.050 1.00 85.25 183 ALA A CA 1
ATOM 1363 C C . ALA A 1 183 ? 4.825 10.956 16.207 1.00 85.25 183 ALA A C 1
ATOM 1365 O O . ALA A 1 183 ? 4.311 11.525 17.166 1.00 85.25 183 ALA A O 1
ATOM 1366 N N . HIS A 1 184 ? 5.531 11.620 15.291 1.00 85.69 184 HIS A N 1
ATOM 1367 C CA . HIS A 1 184 ? 5.735 13.067 15.293 1.00 85.69 184 HIS A CA 1
ATOM 1368 C C . HIS A 1 184 ? 4.737 13.797 14.385 1.00 85.69 184 HIS A C 1
ATOM 1370 O O . HIS A 1 184 ? 4.805 15.020 14.244 1.00 85.69 184 HIS A O 1
ATOM 1376 N N . GLY A 1 185 ? 3.810 13.062 13.764 1.00 85.31 185 GLY A N 1
ATOM 1377 C CA . GLY A 1 185 ? 2.860 13.614 12.811 1.00 85.31 185 GLY A CA 1
ATOM 1378 C C . GLY A 1 185 ? 3.490 13.936 11.456 1.00 85.31 185 GLY A C 1
ATOM 1379 O O . GLY A 1 185 ? 2.848 14.614 10.646 1.00 85.31 185 GLY A O 1
ATOM 1380 N N . GLU A 1 186 ? 4.720 13.485 11.182 1.00 87.38 186 GLU A N 1
ATOM 1381 C CA . GLU A 1 186 ? 5.279 13.601 9.842 1.00 87.38 186 GLU A CA 1
ATOM 1382 C C . GLU A 1 186 ? 4.595 12.600 8.923 1.00 87.38 186 GLU A C 1
ATOM 1384 O O . GLU A 1 186 ? 4.400 11.426 9.244 1.00 87.38 186 GLU A O 1
ATOM 1389 N N . MET A 1 187 ? 4.259 13.076 7.737 1.00 87.12 187 MET A N 1
ATOM 1390 C CA . MET A 1 187 ? 3.534 12.312 6.748 1.00 87.12 187 MET A CA 1
ATOM 1391 C C . MET A 1 187 ? 4.448 11.930 5.605 1.00 87.12 187 MET A C 1
ATOM 1393 O O . MET A 1 187 ? 5.232 12.739 5.104 1.00 87.12 187 MET A O 1
ATOM 1397 N N . ARG A 1 188 ? 4.283 10.698 5.145 1.00 85.75 188 ARG A N 1
ATOM 1398 C CA . ARG A 1 188 ? 4.943 10.126 3.975 1.00 85.75 188 ARG A CA 1
ATOM 1399 C C . ARG A 1 188 ? 3.878 9.500 3.088 1.00 85.75 188 ARG A C 1
ATOM 1401 O O . ARG A 1 188 ? 2.864 9.017 3.577 1.00 85.75 188 ARG A O 1
ATOM 1408 N N . TYR A 1 189 ? 4.089 9.503 1.777 1.00 82.19 189 TYR A N 1
ATOM 1409 C CA . TYR A 1 189 ? 3.173 8.813 0.858 1.00 82.19 189 TYR A CA 1
ATOM 1410 C C . TYR A 1 189 ? 3.328 7.286 0.910 1.00 82.19 189 TYR A C 1
ATOM 1412 O O . TYR A 1 189 ? 2.369 6.540 0.714 1.00 82.19 189 TYR A O 1
ATOM 1420 N N . ARG A 1 190 ? 4.560 6.834 1.149 1.00 78.31 190 ARG A N 1
ATOM 1421 C CA . ARG A 1 190 ? 4.953 5.430 1.242 1.00 78.31 190 ARG A CA 1
ATOM 1422 C C . ARG A 1 190 ? 5.844 5.220 2.454 1.00 78.31 190 ARG A C 1
ATOM 1424 O O . ARG A 1 190 ? 6.501 6.160 2.912 1.00 78.31 190 ARG A O 1
ATOM 1431 N N . LEU A 1 191 ? 5.910 3.983 2.924 1.00 77.75 191 LEU A N 1
ATOM 1432 C CA . LEU A 1 191 ? 6.860 3.588 3.954 1.00 77.75 191 LEU A CA 1
ATOM 1433 C C . LEU A 1 191 ? 8.302 3.806 3.465 1.00 77.75 191 LEU A C 1
ATOM 1435 O O . LEU A 1 191 ? 8.601 3.571 2.295 1.00 77.75 191 LEU A O 1
ATOM 1439 N N . GLY A 1 192 ? 9.168 4.347 4.326 1.00 74.88 192 GLY A N 1
ATOM 1440 C CA . GLY A 1 192 ? 10.543 4.719 3.958 1.00 74.88 192 GLY A CA 1
ATOM 1441 C C . GLY A 1 192 ? 10.663 5.859 2.929 1.00 74.88 192 GLY A C 1
ATOM 1442 O O . GLY A 1 192 ? 11.766 6.212 2.523 1.00 74.88 192 GLY A O 1
ATOM 1443 N N . GLY A 1 193 ? 9.547 6.453 2.487 1.00 75.44 193 GLY A N 1
ATOM 1444 C CA . GLY A 1 193 ? 9.538 7.563 1.536 1.00 75.44 193 GLY A CA 1
ATOM 1445 C C . GLY A 1 193 ? 9.947 8.907 2.153 1.00 75.44 193 GLY A C 1
ATOM 1446 O O . GLY A 1 193 ? 9.987 9.047 3.379 1.00 75.44 193 GLY A O 1
ATOM 1447 N N . PRO A 1 194 ? 10.212 9.927 1.314 1.00 74.56 194 PRO A N 1
ATOM 1448 C CA . PRO A 1 194 ? 10.489 11.274 1.800 1.00 74.56 194 PRO A CA 1
ATOM 1449 C C . PRO A 1 194 ? 9.278 11.853 2.543 1.00 74.56 194 PRO A C 1
ATOM 1451 O O . PRO A 1 194 ? 8.125 11.545 2.223 1.00 74.56 194 PRO A O 1
ATOM 1454 N N . VAL A 1 195 ? 9.550 12.730 3.513 1.00 82.31 195 VAL A N 1
ATOM 1455 C CA . VAL A 1 195 ? 8.514 13.505 4.208 1.00 82.31 195 VAL A CA 1
ATOM 1456 C C . VAL A 1 195 ? 7.798 14.390 3.193 1.00 82.31 195 VAL A C 1
ATOM 1458 O O . VAL A 1 195 ? 8.421 15.215 2.525 1.00 82.31 195 VAL A O 1
ATOM 1461 N N . VAL A 1 1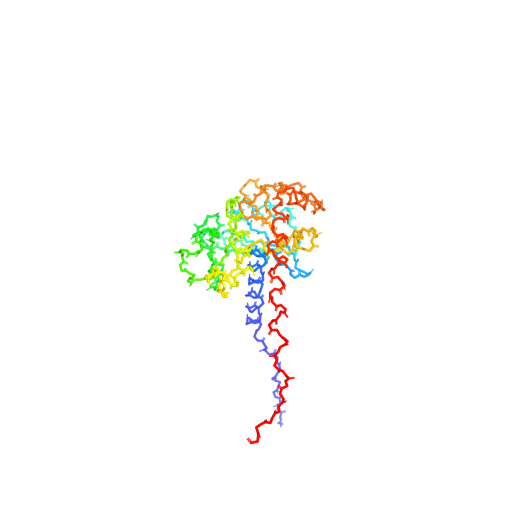96 ? 6.480 14.236 3.093 1.00 77.88 196 VAL A N 1
ATOM 1462 C CA . VAL A 1 196 ? 5.628 15.047 2.212 1.00 77.88 196 VAL A CA 1
ATOM 1463 C C . VAL A 1 196 ? 4.964 16.213 2.947 1.00 77.88 196 VAL A C 1
ATOM 1465 O O . VAL A 1 196 ? 4.458 17.132 2.307 1.00 77.88 196 VAL A O 1
ATOM 1468 N N . GLY A 1 197 ? 4.983 16.206 4.283 1.00 77.06 197 GLY A N 1
ATOM 1469 C CA . GLY A 1 197 ? 4.492 17.291 5.131 1.00 77.06 197 GLY A CA 1
ATOM 1470 C C . GLY A 1 197 ? 4.270 16.850 6.577 1.00 77.06 197 GLY A C 1
ATOM 1471 O O . GLY A 1 197 ? 4.547 15.709 6.924 1.00 77.06 197 GLY A O 1
ATOM 1472 N N . ALA A 1 198 ? 3.741 17.746 7.409 1.00 79.25 198 ALA A N 1
ATOM 1473 C CA . ALA A 1 198 ? 3.258 17.431 8.756 1.00 79.25 198 ALA A CA 1
ATOM 1474 C C . ALA A 1 198 ? 1.724 17.453 8.777 1.00 79.25 198 ALA A C 1
ATOM 1476 O O . ALA A 1 198 ? 1.121 18.253 8.055 1.00 79.25 198 ALA A O 1
ATOM 1477 N N . ALA A 1 199 ? 1.087 16.603 9.585 1.00 72.25 199 ALA A N 1
ATOM 1478 C CA . ALA A 1 199 ? -0.371 16.444 9.613 1.00 72.25 199 ALA A CA 1
ATOM 1479 C C . ALA A 1 199 ? -1.120 17.775 9.815 1.00 72.25 199 ALA A C 1
ATOM 1481 O O . ALA A 1 199 ? -2.072 18.070 9.095 1.00 72.25 199 ALA A O 1
ATOM 1482 N N . GLY A 1 200 ? -0.599 18.652 10.682 1.00 61.84 200 GLY A N 1
ATOM 1483 C CA . GLY A 1 200 ? -1.160 19.987 10.925 1.00 61.84 200 GLY A CA 1
ATOM 1484 C C . GLY A 1 200 ? -0.984 21.003 9.784 1.00 61.84 200 GLY A C 1
ATOM 1485 O O . GLY A 1 200 ? -1.500 22.111 9.875 1.00 61.84 200 GLY A O 1
ATOM 1486 N N . SER A 1 201 ? -0.252 20.668 8.714 1.00 59.34 201 SER A N 1
ATOM 1487 C CA . SER A 1 201 ? 0.031 21.573 7.585 1.00 59.34 201 SER A CA 1
ATOM 1488 C C . SER A 1 201 ? -0.810 21.308 6.331 1.00 59.34 201 SER A C 1
ATOM 1490 O O . SER A 1 201 ? -0.801 22.140 5.430 1.00 59.34 201 SER A O 1
ATOM 1492 N N . ILE A 1 202 ? -1.526 20.177 6.241 1.00 54.97 202 ILE A N 1
ATOM 1493 C CA . ILE A 1 202 ? -2.257 19.762 5.019 1.00 54.97 202 ILE A CA 1
ATOM 1494 C C . ILE A 1 202 ? -3.785 19.931 5.158 1.00 54.97 202 ILE A C 1
ATOM 1496 O O . ILE A 1 202 ? -4.551 19.508 4.297 1.00 54.97 202 ILE A O 1
ATOM 1500 N N . ALA A 1 203 ? -4.263 20.647 6.182 1.00 48.91 203 ALA A N 1
ATOM 1501 C CA . ALA A 1 203 ? -5.693 20.910 6.401 1.00 48.91 203 ALA A CA 1
ATOM 1502 C C . ALA A 1 203 ? -6.412 21.684 5.260 1.00 48.91 203 ALA A C 1
ATOM 1504 O O . ALA A 1 203 ? -7.611 21.941 5.341 1.00 48.91 203 ALA A O 1
ATOM 1505 N N . SER A 1 204 ? -5.731 22.028 4.164 1.00 40.91 204 SER A N 1
ATOM 1506 C CA . SER A 1 204 ? -6.338 22.626 2.974 1.00 40.91 204 SER A CA 1
ATOM 1507 C C . SER A 1 204 ? -5.645 22.177 1.683 1.00 40.91 204 SER A C 1
ATOM 1509 O O . SER A 1 204 ? -4.622 22.733 1.304 1.00 40.91 204 SER A O 1
ATOM 1511 N N . GLY A 1 205 ? -6.225 21.199 0.982 1.00 47.34 205 GLY A N 1
ATOM 1512 C CA . GLY A 1 205 ? -6.125 21.060 -0.481 1.00 47.34 205 GLY A CA 1
ATOM 1513 C C . GLY A 1 205 ? -4.744 20.880 -1.131 1.00 47.34 205 GLY A C 1
ATOM 1514 O O . GLY A 1 205 ? -4.658 20.984 -2.353 1.00 47.34 205 GLY A O 1
ATOM 1515 N N . ASP A 1 206 ? -3.680 20.584 -0.386 1.00 49.00 206 ASP A N 1
ATOM 1516 C CA . ASP A 1 206 ? -2.301 20.636 -0.900 1.00 49.00 206 ASP A CA 1
ATOM 1517 C C . ASP A 1 206 ? -1.861 19.347 -1.631 1.00 49.00 206 ASP A C 1
ATOM 1519 O O . ASP A 1 206 ? -0.731 18.871 -1.506 1.00 49.00 206 ASP A O 1
ATOM 1523 N N . HIS A 1 207 ? -2.766 18.777 -2.439 1.00 48.28 207 HIS A N 1
ATOM 1524 C CA . HIS A 1 207 ? -2.470 17.646 -3.327 1.00 48.28 207 HIS A CA 1
ATOM 1525 C C . HIS A 1 207 ? -1.316 17.957 -4.290 1.00 48.28 207 HIS A C 1
ATOM 1527 O O . HIS A 1 207 ? -0.515 17.081 -4.615 1.00 48.28 207 HIS A O 1
ATOM 1533 N N . ALA A 1 208 ? -1.203 19.226 -4.695 1.00 43.06 208 ALA A N 1
ATOM 1534 C CA . ALA A 1 208 ? -0.164 19.718 -5.586 1.00 43.06 208 ALA A CA 1
ATOM 1535 C C . ALA A 1 208 ? 1.236 19.628 -4.962 1.00 43.06 208 ALA A C 1
ATOM 1537 O O . ALA A 1 208 ? 2.166 19.199 -5.636 1.00 43.06 208 ALA A O 1
ATOM 1538 N N . ARG A 1 209 ? 1.397 19.958 -3.674 1.00 47.78 209 ARG A N 1
ATOM 1539 C CA . ARG A 1 209 ? 2.703 19.952 -3.000 1.00 47.78 209 ARG A CA 1
ATOM 1540 C C . ARG A 1 209 ? 3.238 18.540 -2.782 1.00 47.78 209 ARG A C 1
ATOM 1542 O O . ARG A 1 209 ? 4.422 18.293 -2.995 1.00 47.78 209 ARG A O 1
ATOM 1549 N N . THR A 1 210 ? 2.377 17.599 -2.399 1.00 48.84 210 THR A N 1
ATOM 1550 C CA . THR A 1 210 ? 2.765 16.185 -2.295 1.00 48.84 210 THR A CA 1
ATOM 1551 C C . THR A 1 210 ? 3.082 15.596 -3.665 1.00 48.84 210 THR A C 1
ATOM 1553 O O . THR A 1 210 ? 4.094 14.916 -3.787 1.00 48.84 210 THR A O 1
ATOM 1556 N N . ALA A 1 211 ? 2.290 15.896 -4.701 1.00 49.06 211 ALA A N 1
ATOM 1557 C CA . ALA A 1 211 ? 2.595 15.477 -6.069 1.00 49.06 211 ALA A CA 1
ATOM 1558 C C . ALA A 1 211 ? 3.925 16.071 -6.566 1.00 49.06 211 ALA A C 1
ATOM 1560 O O . ALA A 1 211 ? 4.699 15.371 -7.203 1.00 49.06 211 ALA A O 1
ATOM 1561 N N . GLU A 1 212 ? 4.241 17.319 -6.217 1.00 47.06 212 GLU A N 1
ATOM 1562 C CA . GLU A 1 212 ? 5.504 17.979 -6.568 1.00 47.06 212 GLU A CA 1
ATOM 1563 C C . GLU A 1 212 ? 6.711 17.399 -5.804 1.00 47.06 212 GLU A C 1
ATOM 1565 O O . GLU A 1 212 ? 7.804 17.295 -6.353 1.00 47.06 212 GLU A O 1
ATOM 1570 N N . ILE A 1 213 ? 6.547 17.002 -4.536 1.00 50.31 213 ILE A N 1
ATOM 1571 C CA . ILE A 1 213 ? 7.586 16.291 -3.765 1.00 50.31 213 ILE A CA 1
ATOM 1572 C C . ILE A 1 213 ? 7.803 14.888 -4.341 1.00 50.31 213 ILE A C 1
ATOM 1574 O O . ILE A 1 213 ? 8.947 14.489 -4.546 1.00 50.31 213 ILE A O 1
ATOM 1578 N N . LEU A 1 214 ? 6.725 14.168 -4.662 1.00 52.56 214 LEU A N 1
ATOM 1579 C CA . LEU A 1 214 ? 6.806 12.860 -5.310 1.00 52.56 214 LEU A CA 1
ATOM 1580 C C . LEU A 1 214 ? 7.462 12.958 -6.693 1.00 52.56 214 LEU A C 1
ATOM 1582 O O . LEU A 1 214 ? 8.356 12.169 -6.964 1.00 52.56 214 LEU A O 1
ATOM 1586 N N . ALA A 1 215 ? 7.117 13.972 -7.495 1.00 48.97 215 ALA A N 1
ATOM 1587 C CA . ALA A 1 215 ? 7.708 14.245 -8.808 1.00 48.97 215 ALA A CA 1
ATOM 1588 C C . ALA A 1 215 ? 9.192 14.663 -8.739 1.00 48.97 215 ALA A C 1
ATOM 1590 O O . ALA A 1 215 ? 9.967 14.373 -9.644 1.00 48.97 215 ALA A O 1
ATOM 1591 N N . ARG A 1 216 ? 9.623 15.347 -7.669 1.00 49.00 216 ARG A N 1
ATOM 1592 C CA . ARG A 1 216 ? 11.033 15.747 -7.466 1.00 49.00 216 ARG A CA 1
ATOM 1593 C C . ARG A 1 216 ? 11.935 14.611 -6.992 1.00 49.00 216 ARG A C 1
ATOM 1595 O O . ARG A 1 216 ? 13.144 14.673 -7.195 1.00 49.00 216 ARG A O 1
ATOM 1602 N N . HIS A 1 217 ? 11.356 13.608 -6.344 1.00 49.78 217 HIS A N 1
ATOM 1603 C CA . HIS A 1 217 ? 12.044 12.393 -5.905 1.00 49.78 217 HIS A CA 1
ATOM 1604 C C . HIS A 1 217 ? 11.720 11.194 -6.807 1.00 49.78 217 HIS A C 1
ATOM 1606 O O . HIS A 1 217 ? 11.953 10.048 -6.419 1.00 49.78 217 HIS A O 1
ATOM 1612 N N . ASP A 1 218 ? 11.166 11.474 -7.986 1.00 50.66 218 ASP A N 1
ATOM 1613 C CA . ASP A 1 218 ? 10.661 10.485 -8.918 1.00 50.66 218 ASP A CA 1
ATOM 1614 C C . ASP A 1 218 ? 11.823 9.788 -9.642 1.00 50.66 218 ASP A C 1
ATOM 1616 O O . ASP A 1 218 ? 12.616 10.453 -10.314 1.00 50.66 218 ASP A O 1
ATOM 1620 N N . PRO A 1 219 ? 11.923 8.450 -9.592 1.00 48.34 219 PRO A N 1
ATOM 1621 C CA . PRO A 1 219 ? 12.698 7.680 -10.565 1.00 48.34 219 PRO A CA 1
ATOM 1622 C C . PRO A 1 219 ? 12.024 7.656 -11.960 1.00 48.34 219 PRO A C 1
ATOM 1624 O O . PRO A 1 219 ? 12.366 6.821 -12.797 1.00 48.34 219 PRO A O 1
ATOM 1627 N N . GLY A 1 220 ? 11.063 8.553 -12.211 1.00 44.72 220 GLY A N 1
ATOM 1628 C CA . GLY A 1 220 ? 10.043 8.517 -13.256 1.00 44.72 220 GLY A CA 1
ATOM 1629 C C . GLY A 1 220 ? 10.537 8.299 -14.674 1.00 44.72 220 GLY A C 1
ATOM 1630 O O . GLY A 1 220 ? 9.904 7.555 -15.406 1.00 44.72 220 GLY A O 1
ATOM 1631 N N . GLU A 1 221 ? 11.691 8.832 -15.077 1.00 46.12 221 GLU A N 1
ATOM 1632 C CA . GLU A 1 221 ? 12.222 8.558 -16.424 1.00 46.12 221 GLU A CA 1
ATOM 1633 C C . GLU A 1 221 ? 12.680 7.096 -16.586 1.00 46.12 221 GLU A C 1
ATOM 1635 O O . GLU A 1 221 ? 12.558 6.500 -17.659 1.00 46.12 221 GLU A O 1
ATOM 1640 N N . ALA A 1 222 ? 13.207 6.504 -15.516 1.00 43.22 222 ALA A N 1
ATOM 1641 C CA . ALA A 1 222 ? 13.686 5.131 -15.498 1.00 43.22 222 ALA A CA 1
ATOM 1642 C C . ALA A 1 222 ? 12.524 4.138 -15.275 1.00 43.22 222 ALA A C 1
ATOM 1644 O O . ALA A 1 222 ? 12.431 3.137 -15.980 1.00 43.22 222 ALA A O 1
ATOM 1645 N N . VAL A 1 223 ? 11.553 4.472 -14.414 1.00 46.22 223 VAL A N 1
ATOM 1646 C CA . VAL A 1 223 ? 10.311 3.689 -14.233 1.00 46.22 223 VAL A CA 1
ATOM 1647 C C . VAL A 1 223 ? 9.404 3.743 -15.472 1.00 46.22 223 VAL A C 1
ATOM 1649 O O . VAL A 1 223 ? 8.894 2.707 -15.897 1.00 46.22 223 VAL A O 1
ATOM 1652 N N . HIS A 1 224 ? 9.247 4.908 -16.113 1.00 44.84 224 HIS A N 1
ATOM 1653 C CA . HIS A 1 224 ? 8.486 5.051 -17.361 1.00 44.84 224 HIS A CA 1
ATOM 1654 C C . HIS A 1 224 ? 9.096 4.200 -18.485 1.00 44.84 224 HIS A C 1
ATOM 1656 O O . HIS A 1 224 ? 8.355 3.562 -19.234 1.00 44.84 224 HIS A O 1
ATOM 1662 N N . ARG A 1 225 ? 10.434 4.146 -18.610 1.00 42.06 225 ARG A N 1
ATOM 1663 C CA . ARG A 1 225 ? 11.118 3.286 -19.595 1.00 42.06 225 ARG A CA 1
ATOM 1664 C C . ARG A 1 225 ? 10.926 1.798 -19.304 1.00 42.06 225 ARG A C 1
ATOM 1666 O O . ARG A 1 225 ? 10.505 1.068 -20.202 1.00 42.06 225 ARG A O 1
ATOM 1673 N N . ALA A 1 226 ? 11.156 1.380 -18.063 1.00 41.53 226 ALA A N 1
ATOM 1674 C CA . ALA A 1 226 ? 11.040 -0.015 -17.656 1.00 41.53 226 ALA A CA 1
ATOM 1675 C C . ALA A 1 226 ? 9.609 -0.558 -17.769 1.00 41.53 226 ALA A C 1
ATOM 1677 O O . ALA A 1 226 ? 9.415 -1.697 -18.173 1.00 41.53 226 ALA A O 1
ATOM 1678 N N . VAL A 1 227 ? 8.571 0.233 -17.482 1.00 40.53 227 VAL A N 1
ATOM 1679 C CA . VAL A 1 227 ? 7.196 -0.291 -17.548 1.00 40.53 227 VAL A CA 1
ATOM 1680 C C . VAL A 1 227 ? 6.504 -0.047 -18.895 1.00 40.53 227 VAL A C 1
ATOM 1682 O O . VAL A 1 227 ? 5.698 -0.885 -19.309 1.00 40.53 227 VAL A O 1
ATOM 1685 N N . SER A 1 228 ? 6.864 0.996 -19.656 1.00 38.00 228 SER A N 1
ATOM 1686 C CA . SER A 1 228 ? 6.384 1.148 -21.046 1.00 38.00 228 SER A CA 1
ATOM 1687 C C . SER A 1 228 ? 6.739 -0.065 -21.905 1.00 38.00 228 SER A C 1
ATOM 1689 O O . SER A 1 228 ? 5.936 -0.510 -22.728 1.00 38.00 228 SER A O 1
ATOM 1691 N N . ALA A 1 229 ? 7.916 -0.651 -21.687 1.00 39.22 229 ALA A N 1
ATOM 1692 C CA . ALA A 1 229 ? 8.279 -1.874 -22.375 1.00 39.22 229 ALA A CA 1
ATOM 1693 C C . ALA A 1 229 ? 7.495 -3.111 -21.843 1.00 39.22 229 ALA A C 1
ATOM 1695 O O . ALA A 1 229 ? 7.122 -3.952 -22.664 1.00 39.22 229 ALA A O 1
ATOM 1696 N N . CYS A 1 230 ? 7.088 -3.185 -20.557 1.00 34.06 230 CYS A N 1
ATOM 1697 C CA . CYS A 1 230 ? 6.256 -4.281 -19.978 1.00 34.06 230 CYS A CA 1
ATOM 1698 C C . CYS A 1 230 ? 4.879 -4.384 -20.614 1.00 34.06 230 CYS A C 1
ATOM 1700 O O . CYS A 1 230 ? 4.421 -5.476 -20.961 1.00 34.06 230 CYS A O 1
ATOM 1702 N N . CYS A 1 231 ? 4.226 -3.246 -20.823 1.00 33.66 231 CYS A N 1
ATOM 1703 C CA . CYS A 1 231 ? 2.891 -3.206 -21.411 1.00 33.66 231 CYS A CA 1
ATOM 1704 C C . CYS A 1 231 ? 2.874 -3.639 -22.895 1.00 33.66 231 CYS A C 1
ATOM 1706 O O . CYS A 1 231 ? 1.848 -4.116 -23.388 1.00 33.66 231 CYS A O 1
ATOM 1708 N N . CYS A 1 232 ? 4.007 -3.555 -23.603 1.00 32.91 232 CYS A N 1
ATOM 1709 C CA . CYS A 1 232 ? 4.126 -3.983 -25.003 1.00 32.91 232 CYS A CA 1
ATOM 1710 C C . CYS A 1 232 ? 4.241 -5.513 -25.162 1.00 32.91 232 CYS A C 1
ATOM 1712 O O . CYS A 1 232 ? 3.817 -6.067 -26.177 1.00 32.91 232 CYS A O 1
ATOM 1714 N N . ALA A 1 233 ? 4.750 -6.222 -24.150 1.00 38.25 233 ALA A N 1
ATOM 1715 C CA . ALA A 1 233 ? 4.854 -7.683 -24.173 1.00 38.25 233 ALA A CA 1
ATOM 1716 C C . ALA A 1 233 ? 3.497 -8.380 -23.927 1.00 38.25 233 ALA A C 1
ATOM 1718 O O . ALA A 1 233 ? 3.220 -9.428 -24.511 1.00 38.25 233 ALA A O 1
ATOM 1719 N N . GLY A 1 234 ? 2.606 -7.775 -23.129 1.00 31.84 234 GLY A N 1
ATOM 1720 C CA . GLY A 1 234 ? 1.297 -8.350 -22.783 1.00 31.84 234 GLY A CA 1
ATOM 1721 C C . GLY A 1 234 ? 0.234 -8.308 -23.892 1.00 31.84 234 GLY A C 1
ATOM 1722 O O . GLY A 1 234 ? -0.746 -9.048 -23.831 1.00 31.84 234 GLY A O 1
ATOM 1723 N N . THR A 1 235 ? 0.411 -7.480 -24.927 1.00 33.44 235 THR A N 1
ATOM 1724 C CA . THR A 1 235 ? -0.555 -7.349 -26.038 1.00 33.44 235 THR A CA 1
ATOM 1725 C C . THR A 1 235 ? -0.266 -8.274 -27.223 1.00 33.44 235 THR A C 1
ATOM 1727 O O . THR A 1 235 ? -1.151 -8.500 -28.051 1.00 33.44 235 THR A O 1
ATOM 1730 N N . THR A 1 236 ? 0.919 -8.892 -27.288 1.00 33.34 236 THR A N 1
ATOM 1731 C CA . THR A 1 236 ? 1.299 -9.746 -28.430 1.00 33.34 236 THR A CA 1
ATOM 1732 C C . THR A 1 236 ? 0.779 -11.189 -28.305 1.00 33.34 236 THR A C 1
ATOM 1734 O O . THR A 1 236 ? 0.647 -11.887 -29.308 1.00 33.34 236 THR A O 1
ATOM 1737 N N . THR A 1 237 ? 0.366 -11.639 -27.114 1.00 35.81 237 THR A N 1
ATOM 1738 C CA . THR A 1 237 ? -0.049 -13.042 -26.891 1.00 35.81 237 THR A CA 1
ATOM 1739 C C . THR A 1 237 ? -1.547 -13.313 -27.105 1.00 35.81 237 THR A C 1
ATOM 1741 O O . THR A 1 237 ? -1.967 -14.467 -27.074 1.00 35.81 237 THR A O 1
ATOM 1744 N N . ALA A 1 238 ? -2.378 -12.294 -27.368 1.00 34.00 238 ALA A N 1
ATOM 1745 C CA . ALA A 1 238 ? -3.837 -12.460 -27.492 1.00 34.00 238 ALA A CA 1
ATOM 1746 C C . ALA A 1 238 ? -4.375 -12.539 -28.939 1.00 34.00 238 ALA A C 1
ATOM 1748 O O . ALA A 1 238 ? -5.588 -12.578 -29.134 1.00 34.00 238 ALA A O 1
ATOM 1749 N N . SER A 1 239 ? -3.510 -12.599 -29.961 1.00 33.41 239 SER A N 1
ATOM 1750 C CA . SER A 1 239 ? -3.938 -12.541 -31.373 1.00 33.41 239 SER A CA 1
ATOM 1751 C C . SER A 1 239 ? -3.339 -13.636 -32.263 1.00 33.41 239 SER A C 1
ATOM 1753 O O . SER A 1 239 ? -2.939 -13.361 -33.389 1.00 33.41 239 SER A O 1
ATOM 1755 N N . SER A 1 240 ? -3.273 -14.895 -31.819 1.00 38.22 240 SER A N 1
ATOM 1756 C CA . SER A 1 240 ? -3.069 -15.998 -32.774 1.00 38.22 240 SER A CA 1
ATOM 1757 C C . SER A 1 240 ? -3.684 -17.316 -32.304 1.00 38.22 240 SER A C 1
ATOM 1759 O O . SER A 1 240 ? -2.995 -18.203 -31.812 1.00 38.22 240 SER A O 1
ATOM 1761 N N . THR A 1 241 ? -4.997 -17.474 -32.458 1.00 38.62 241 THR A N 1
ATOM 1762 C CA . THR A 1 241 ? -5.641 -18.801 -32.567 1.00 38.62 241 THR A CA 1
ATOM 1763 C C . THR A 1 241 ? -7.038 -18.657 -33.176 1.00 38.62 241 THR A C 1
ATOM 1765 O O . THR A 1 241 ? -8.053 -18.871 -32.527 1.00 38.62 241 THR A O 1
ATOM 1768 N N . ALA A 1 242 ? -7.106 -18.274 -34.456 1.00 42.62 242 ALA A N 1
ATOM 1769 C CA . ALA A 1 242 ? -8.332 -18.410 -35.249 1.00 42.62 242 ALA A CA 1
ATOM 1770 C C . ALA A 1 242 ? -8.054 -18.484 -36.765 1.00 42.62 242 ALA A C 1
ATOM 1772 O O . ALA A 1 242 ? -8.344 -17.558 -37.511 1.00 42.62 242 ALA A O 1
ATOM 1773 N N . SER A 1 243 ? -7.515 -19.613 -37.229 1.00 34.50 243 SER A N 1
ATOM 1774 C CA . SER A 1 243 ? -7.783 -20.193 -38.561 1.00 34.50 243 SER A CA 1
ATOM 1775 C C . SER A 1 243 ? -7.255 -21.634 -38.516 1.00 34.50 243 SER A C 1
ATOM 1777 O O . SER A 1 243 ? -6.076 -21.832 -38.261 1.00 34.50 243 SER A O 1
ATOM 1779 N N . GLY A 1 244 ? -8.031 -22.709 -38.612 1.00 33.22 244 GLY A N 1
ATOM 1780 C CA . GLY A 1 244 ? -9.136 -22.930 -39.527 1.00 33.22 244 GLY A CA 1
ATOM 1781 C C . GLY A 1 244 ? -8.629 -23.725 -40.734 1.00 33.22 244 GLY A C 1
ATOM 1782 O O . GLY A 1 244 ? -8.231 -23.122 -41.720 1.00 33.22 244 GLY A O 1
ATOM 1783 N N . GLY A 1 245 ? -8.704 -25.062 -40.673 1.00 31.75 245 GLY A N 1
ATOM 1784 C CA . GLY A 1 245 ? -9.018 -25.858 -41.866 1.00 31.75 245 GLY A CA 1
ATOM 1785 C C . GLY A 1 245 ? -8.031 -26.933 -42.347 1.00 31.75 245 GLY A C 1
ATOM 1786 O O . GLY A 1 245 ? -6.977 -26.628 -42.885 1.00 31.75 245 GLY A O 1
ATOM 1787 N N . ARG A 1 246 ? -8.560 -28.169 -42.331 1.00 32.25 246 ARG A N 1
ATOM 1788 C CA . ARG A 1 246 ? -8.391 -29.286 -43.288 1.00 32.25 246 ARG A CA 1
ATOM 1789 C C . ARG A 1 246 ? -7.095 -30.109 -43.270 1.00 32.25 246 ARG A C 1
ATOM 1791 O O . ARG A 1 246 ? -6.128 -29.795 -43.948 1.00 32.25 246 ARG A O 1
ATOM 1798 N N . PHE A 1 247 ? -7.204 -31.287 -42.653 1.00 32.84 247 PHE A N 1
ATOM 1799 C CA . PHE A 1 247 ? -6.531 -32.495 -43.132 1.00 32.84 247 PHE A CA 1
ATOM 1800 C C . PHE A 1 247 ? -7.392 -33.164 -44.214 1.00 32.84 247 PHE A C 1
ATOM 1802 O O . PHE A 1 247 ? -8.610 -33.289 -44.046 1.00 32.84 247 PHE A O 1
ATOM 1809 N N . GLY A 1 248 ? -6.747 -33.527 -45.323 1.00 38.03 248 GLY A N 1
ATOM 1810 C CA . GLY A 1 248 ? -7.169 -34.612 -46.209 1.00 38.03 248 GLY A CA 1
ATOM 1811 C C . GLY A 1 248 ? -6.485 -35.912 -45.812 1.00 38.03 248 GLY A C 1
ATOM 1812 O O . GLY A 1 248 ? -5.551 -35.846 -44.980 1.00 38.03 248 GLY A O 1
#

Secondary structure (DSSP, 8-state):
---PPP------HHHHHHHHHHHHHHHHHHHHHH----TT---EEEESSHHHHHHHHHH--TT-EEEEEPPTT-------TTEEEEEE--SSTT-EEEETTTEEEEEEEGGGGGGS---S-EEEE--SHHHHHHHHHHHHHHHHHS---GGGGSTTEEETTHHHHHHHHHT-PPP--EEEE-TT-EEESSTTPPEEEEGGG-SS-THHHHHHHHHHT--HHHHHHHHHHHHHHTTGGGS---------

Sequence (248 aa):
MNIRHENAGFVDKTAQASDSRERRVSSAVFQWATGIAPASAGRVVLCATQDGLTHGLELGNDTDTFLVPSLADSPATTVPDRVLTFDGQFDDPGDVMHIGRGYEIELQDYLAVPFVPVTRPTVVSCLTSSAWSAFIEDAEEALATGVFIPQLASHSVVIADRSVIDAAIDGTGVAINRLTIDAHGEMRYRLGGPVVGAAGSIASGDHARTAEILARHDPGEAVHRAVSACCCAGTTTASSTASGGRFG

pLDDT: mean 73.08, std 19.39, range [30.62, 94.94]

Foldseek 3Di:
DDDDDDDDDPPPVVVVVVVVLVVVVVQLVVCALAVDHDPPAAAEEEEQAPLLVVLCVLLDDPRYAYEHEDDPDDPPDPDPSRYWYWHWHDQDAQTWIGTDPPDIEGEHEQVCQLPDADPAQYRYEPLDPVSVVVVLVQLQVCLVPVDHRVSCVDPSYDYGHNQLLVCLQVVHFRAQRYWYQYSQQFIDSHRNHDGQGGSVPPNDDVSVSSSVSCVVVRPSVSSNVSVVSVVVVVPPPPPDDDDDDDDD

Radius of gyration: 22.19 Å; chains: 1; bounding box: 79×57×74 Å

Organism: NCBI:txid162426